Protein AF-A0A944RWH7-F1 (afdb_monomer_lite)

Foldseek 3Di:
DDDPPAFEEEEEALDVVVLVVVCVLVVVVRHHYDYDNHLVSSLVCCQVVVGQEYEYEQDHPPDGRLNSLLVLCVDPSRNLRAYEYEYEPPPPVVQVSCVVSPHPYYAYPVHDSVVVVVVVVVSSVVSVVVVVVVVVVVVVVVVVVVVVVVVVVVVVVVVVVVVVVVVVLVVQAPVPDDDDDPVVVVLSVVLLVLQAPPPDDDDFDDDPPPCSVSSVSNSFCSHPLNVFDEAEDECVPQPPCCDDDPQSVQVSVCQAAWDAQPPHVPSNHTTHHPCRNRVSGDYHYDD

Sequence (287 aa):
MMDSTAPRILLVDDTAANLDMLCELLEPEGYRVALAPNGKTALHIAARMVPDLILLDVMMPDMDGFEVCRRLKQDAVTREIPVIFITAQGLTESLVSGFEVGGVDYIAKPFRDQEVLVRVRTHLSIAMLSRQLAERNGLLERKNAELEEEIALRKLLKGQLTGVAEREAENWGLQNIVGRSATIERLLHEVEELQSHAGTPVLIQGESGVGKELVARAVHYGGSRRDGPFVRVDCAQIPRDIVKSFEQRSQALSLLFGHVRGAFEGADDDHDGYFRMAHGGTLYFDE

pLDDT: mean 83.95, std 13.69, range [33.84, 98.25]

Structure (mmCIF, N/CA/C/O backbone):
data_AF-A0A944RWH7-F1
#
_entry.id   AF-A0A944RWH7-F1
#
loop_
_atom_site.group_PDB
_atom_site.id
_atom_site.type_symbol
_atom_site.label_atom_id
_atom_site.label_alt_id
_atom_site.label_comp_id
_atom_site.label_asym_id
_atom_site.label_entity_id
_atom_site.label_seq_id
_atom_site.pdbx_PDB_ins_code
_atom_site.Cartn_x
_atom_site.Cartn_y
_atom_site.Cartn_z
_atom_site.occupancy
_atom_site.B_iso_or_equiv
_atom_site.auth_seq_id
_atom_site.auth_comp_id
_atom_site.auth_asym_id
_atom_site.auth_atom_id
_atom_site.pdbx_PDB_model_num
ATOM 1 N N . MET A 1 1 ? 19.128 -25.896 -7.388 1.00 33.84 1 MET A N 1
ATOM 2 C CA . MET A 1 1 ? 17.713 -25.658 -7.743 1.00 33.84 1 MET A CA 1
ATOM 3 C C . MET A 1 1 ? 17.695 -24.347 -8.503 1.00 33.84 1 MET A C 1
ATOM 5 O O . MET A 1 1 ? 18.166 -23.368 -7.952 1.00 33.84 1 MET A O 1
ATOM 9 N N . MET A 1 2 ? 17.346 -24.366 -9.790 1.00 34.44 2 MET A N 1
ATOM 10 C CA . MET A 1 2 ? 17.458 -23.197 -10.672 1.00 34.44 2 MET A CA 1
ATOM 11 C C . MET A 1 2 ? 16.410 -22.144 -10.281 1.00 34.44 2 MET A C 1
ATOM 13 O O . MET A 1 2 ? 15.219 -22.448 -10.286 1.00 34.44 2 MET A O 1
ATOM 17 N N . ASP A 1 3 ? 16.872 -20.943 -9.923 1.00 40.09 3 ASP A N 1
ATOM 18 C CA . ASP A 1 3 ? 16.072 -19.782 -9.512 1.00 40.09 3 ASP A CA 1
ATOM 19 C C . ASP A 1 3 ? 14.981 -19.457 -10.532 1.00 40.09 3 ASP A C 1
ATOM 21 O O . ASP A 1 3 ? 15.273 -19.035 -11.650 1.00 40.09 3 ASP A O 1
ATOM 25 N N . SER A 1 4 ? 13.713 -19.604 -10.150 1.00 52.78 4 SER A N 1
ATOM 26 C CA . SER A 1 4 ? 12.554 -19.128 -10.917 1.00 52.78 4 SER A CA 1
ATOM 27 C C . SER A 1 4 ? 12.224 -17.647 -10.657 1.00 52.78 4 SER A C 1
ATOM 29 O O . SER A 1 4 ? 11.152 -17.192 -11.041 1.00 52.78 4 SER A O 1
ATOM 31 N N . THR A 1 5 ? 13.119 -16.910 -9.995 1.00 70.06 5 THR A N 1
ATOM 32 C CA . THR A 1 5 ? 12.901 -15.570 -9.406 1.00 70.06 5 THR A CA 1
ATOM 33 C C . THR A 1 5 ? 13.796 -14.474 -9.991 1.00 70.06 5 THR A C 1
ATOM 35 O O . THR A 1 5 ? 13.631 -13.310 -9.636 1.00 70.06 5 THR A O 1
ATOM 38 N N . ALA A 1 6 ? 14.735 -14.819 -10.876 1.00 85.38 6 ALA A N 1
ATOM 39 C CA . ALA A 1 6 ? 15.641 -13.855 -11.494 1.00 85.38 6 ALA A CA 1
ATOM 40 C C . ALA A 1 6 ? 14.867 -12.820 -12.345 1.00 85.38 6 ALA A C 1
ATOM 42 O O . ALA A 1 6 ? 14.105 -13.240 -13.230 1.00 85.38 6 ALA A O 1
ATOM 43 N N . PRO A 1 7 ? 15.060 -11.500 -12.118 1.00 93.06 7 PRO A N 1
ATOM 44 C CA . PRO A 1 7 ? 14.392 -10.453 -12.887 1.00 93.06 7 PRO A CA 1
ATOM 45 C C . PRO A 1 7 ? 14.667 -10.588 -14.382 1.00 93.06 7 PRO A C 1
ATOM 47 O O . PRO A 1 7 ? 15.787 -10.906 -14.796 1.00 93.06 7 PRO A O 1
ATOM 50 N N . ARG A 1 8 ? 13.640 -10.342 -15.194 1.00 96.19 8 ARG A N 1
ATOM 51 C CA . ARG A 1 8 ? 13.715 -10.458 -16.651 1.00 96.19 8 ARG A CA 1
ATOM 52 C C . ARG A 1 8 ? 13.916 -9.092 -17.284 1.00 96.19 8 ARG A C 1
ATOM 54 O O . ARG A 1 8 ? 13.100 -8.198 -17.081 1.00 96.19 8 ARG A O 1
ATOM 61 N N . ILE A 1 9 ? 14.964 -8.952 -18.083 1.00 97.88 9 ILE A N 1
ATOM 62 C CA . ILE A 1 9 ? 15.305 -7.711 -18.779 1.00 97.88 9 ILE A CA 1
ATOM 63 C C . ILE A 1 9 ? 15.161 -7.935 -20.280 1.00 97.88 9 ILE A C 1
ATOM 65 O O . ILE A 1 9 ? 15.709 -8.891 -20.825 1.00 97.88 9 ILE A O 1
ATOM 69 N N . LEU A 1 10 ? 14.430 -7.049 -20.950 1.00 98.25 10 LEU A N 1
ATOM 70 C CA . LEU A 1 10 ? 14.346 -7.026 -22.407 1.00 98.25 10 LEU A CA 1
ATOM 71 C C . LEU A 1 10 ? 15.303 -5.966 -22.956 1.00 98.25 10 LEU A C 1
ATOM 73 O O . LEU A 1 10 ? 15.151 -4.784 -22.655 1.00 98.25 10 LEU A O 1
ATOM 77 N N . LEU A 1 11 ? 16.264 -6.398 -23.767 1.00 98.06 11 LEU A N 1
ATOM 78 C CA . LEU A 1 11 ? 17.180 -5.536 -24.505 1.00 98.06 11 LEU A CA 1
ATOM 79 C C . LEU A 1 11 ? 16.650 -5.316 -25.915 1.00 98.06 11 LEU A C 1
ATOM 81 O O . LEU A 1 11 ? 16.307 -6.276 -26.610 1.00 98.06 11 LEU A O 1
ATOM 85 N N . VAL A 1 12 ? 16.599 -4.058 -26.333 1.00 97.31 12 VAL A N 1
ATOM 86 C CA . VAL A 1 12 ? 16.106 -3.662 -27.647 1.00 97.31 12 VAL A CA 1
ATOM 87 C C . VAL A 1 12 ? 17.119 -2.728 -28.297 1.00 97.31 12 VAL A C 1
ATOM 89 O O . VAL A 1 12 ? 17.308 -1.610 -27.831 1.00 97.31 12 VAL A O 1
ATOM 92 N N . ASP A 1 13 ? 17.770 -3.196 -29.354 1.00 95.31 13 ASP A N 1
ATOM 93 C CA . ASP A 1 13 ? 18.767 -2.460 -30.140 1.00 95.31 13 ASP A CA 1
ATOM 94 C C . ASP A 1 13 ? 18.856 -3.147 -31.514 1.00 95.31 13 ASP A C 1
ATOM 96 O O . ASP A 1 13 ? 18.728 -4.370 -31.599 1.00 95.31 13 ASP A O 1
ATOM 100 N N . ASP A 1 14 ? 19.011 -2.389 -32.598 1.00 94.69 14 ASP A N 1
ATOM 101 C CA . ASP A 1 14 ? 19.091 -2.944 -33.956 1.00 94.69 14 ASP A CA 1
ATOM 102 C C . ASP A 1 14 ? 20.473 -3.541 -34.272 1.00 94.69 14 ASP A C 1
ATOM 104 O O . ASP A 1 14 ? 20.630 -4.343 -35.199 1.00 94.69 14 ASP A O 1
ATOM 108 N N . THR A 1 15 ? 21.477 -3.192 -33.470 1.00 94.50 15 THR A N 1
ATOM 109 C CA . THR A 1 15 ? 22.859 -3.618 -33.632 1.00 94.50 15 THR A CA 1
ATOM 110 C C . THR A 1 15 ? 23.146 -4.836 -32.754 1.00 94.50 15 THR A C 1
ATOM 112 O O . THR A 1 15 ? 23.261 -4.737 -31.533 1.00 94.50 15 THR A O 1
ATOM 115 N N . ALA A 1 16 ? 23.362 -5.997 -33.383 1.00 94.31 16 ALA A N 1
ATOM 116 C CA . ALA A 1 16 ? 23.630 -7.261 -32.682 1.00 94.31 16 ALA A CA 1
ATOM 117 C C . ALA A 1 16 ? 24.789 -7.172 -31.668 1.00 94.31 16 ALA A C 1
ATOM 119 O O . ALA A 1 16 ? 24.670 -7.673 -30.558 1.00 94.31 16 ALA A O 1
ATOM 120 N N . ALA A 1 17 ? 25.862 -6.445 -31.998 1.00 93.81 17 ALA A N 1
ATOM 121 C CA . ALA A 1 17 ? 26.999 -6.266 -31.093 1.00 93.81 17 ALA A CA 1
ATOM 122 C C . ALA A 1 17 ? 26.634 -5.544 -29.777 1.00 93.81 17 ALA A C 1
ATOM 124 O O . ALA A 1 17 ? 27.216 -5.846 -28.737 1.00 93.81 17 ALA A O 1
ATOM 125 N N . ASN A 1 18 ? 25.672 -4.609 -29.800 1.00 92.50 18 ASN A N 1
ATOM 126 C CA . ASN A 1 18 ? 25.199 -3.931 -28.587 1.00 92.50 18 ASN A CA 1
ATOM 127 C C . ASN A 1 18 ? 24.376 -4.887 -27.716 1.00 92.50 18 ASN A C 1
ATOM 129 O O . ASN A 1 18 ? 24.522 -4.880 -26.495 1.00 92.50 18 ASN A O 1
ATOM 133 N N . LEU A 1 19 ? 23.529 -5.707 -28.350 1.00 95.00 19 LEU A N 1
ATOM 134 C CA . LEU A 1 19 ? 22.735 -6.734 -27.676 1.00 95.00 19 LEU A CA 1
ATOM 135 C C . LEU A 1 19 ? 23.633 -7.770 -26.996 1.00 95.00 19 LEU A C 1
ATOM 137 O O . LEU A 1 19 ? 23.432 -8.046 -25.816 1.00 95.00 19 LEU A O 1
ATOM 141 N N . ASP A 1 20 ? 24.634 -8.288 -27.711 1.00 95.31 20 ASP A N 1
ATOM 142 C CA . ASP A 1 20 ? 25.574 -9.285 -27.191 1.00 95.31 20 ASP A CA 1
ATOM 143 C C . ASP A 1 20 ? 26.370 -8.722 -26.006 1.00 95.31 20 ASP A C 1
ATOM 145 O O . ASP A 1 20 ? 26.425 -9.341 -24.946 1.00 95.31 20 ASP A O 1
ATOM 149 N N . MET A 1 21 ? 26.902 -7.501 -26.131 1.00 94.94 21 MET A N 1
ATOM 150 C CA . MET A 1 21 ? 27.663 -6.861 -25.053 1.00 94.94 21 MET A CA 1
ATOM 151 C C . MET A 1 21 ? 26.817 -6.608 -23.796 1.00 94.94 21 MET A C 1
ATOM 153 O O . MET A 1 21 ? 27.249 -6.909 -22.684 1.00 94.94 21 MET A O 1
ATOM 157 N N . LEU A 1 22 ? 25.594 -6.089 -23.945 1.00 95.38 22 LEU A N 1
ATOM 158 C CA . LEU A 1 22 ? 24.690 -5.878 -22.809 1.00 95.38 22 LEU A CA 1
ATOM 159 C C . LEU A 1 22 ? 24.226 -7.205 -22.188 1.00 95.38 22 LEU A C 1
ATOM 161 O O . LEU A 1 22 ? 23.996 -7.264 -20.979 1.00 95.38 22 LEU A O 1
ATOM 165 N N . CYS A 1 23 ? 24.102 -8.265 -22.989 1.00 96.31 23 CYS A N 1
ATOM 166 C CA . CYS A 1 23 ? 23.816 -9.612 -22.506 1.00 96.31 23 CYS A CA 1
ATOM 167 C C . CYS A 1 23 ? 24.967 -10.136 -21.636 1.00 96.31 23 CYS A C 1
ATOM 169 O O . CYS A 1 23 ? 24.737 -10.513 -20.486 1.00 96.31 23 CYS A O 1
ATOM 171 N N . GLU A 1 24 ? 26.206 -10.062 -22.136 1.00 95.75 24 GLU A N 1
ATOM 172 C CA . GLU A 1 24 ? 27.420 -10.450 -21.403 1.00 95.75 24 GLU A CA 1
ATOM 173 C C . GLU A 1 24 ? 27.621 -9.641 -20.114 1.00 95.75 24 GLU A C 1
ATOM 175 O O . GLU A 1 24 ? 28.184 -10.151 -19.147 1.00 95.75 24 GLU A O 1
ATOM 180 N N . LEU A 1 25 ? 27.128 -8.400 -20.069 1.00 96.00 25 LEU A N 1
ATOM 181 C CA . LEU A 1 25 ? 27.163 -7.561 -18.874 1.00 96.00 25 LEU A CA 1
ATOM 182 C C . LEU A 1 25 ? 26.111 -7.958 -17.821 1.00 96.00 25 LEU A C 1
ATOM 184 O O . LEU A 1 25 ? 26.387 -7.904 -16.623 1.00 96.00 25 LEU A O 1
ATOM 188 N N . LEU A 1 26 ? 24.891 -8.306 -18.238 1.00 96.38 26 LEU A N 1
ATOM 189 C CA . LEU A 1 26 ? 23.743 -8.464 -17.333 1.00 96.38 26 LEU A CA 1
ATOM 190 C C . LEU A 1 26 ? 23.529 -9.902 -16.847 1.00 96.38 26 LEU A C 1
ATOM 192 O O . LEU A 1 26 ? 23.102 -10.099 -15.708 1.00 96.38 26 LEU A O 1
ATOM 196 N N . GLU A 1 27 ? 23.818 -10.913 -17.665 1.00 95.38 27 GLU A N 1
ATOM 197 C CA . GLU A 1 27 ? 23.638 -12.313 -17.260 1.00 95.38 27 GLU A CA 1
ATOM 198 C C . GLU A 1 27 ? 24.508 -12.723 -16.052 1.00 95.38 27 GLU A C 1
ATOM 200 O O . GLU A 1 27 ? 23.974 -13.377 -15.148 1.00 95.38 27 GLU A O 1
ATOM 205 N N . PRO A 1 28 ? 25.796 -12.317 -15.938 1.00 95.19 28 PRO A N 1
ATOM 206 C CA . PRO A 1 28 ? 26.624 -12.645 -14.772 1.00 95.19 28 PRO A CA 1
ATOM 207 C C . PRO A 1 28 ? 26.116 -12.046 -13.455 1.00 95.19 28 PRO A C 1
ATOM 209 O O . PRO A 1 28 ? 26.371 -12.602 -12.388 1.00 95.19 28 PRO A O 1
ATOM 212 N N . GLU A 1 29 ? 25.367 -10.944 -13.521 1.00 93.69 29 GLU A N 1
ATOM 213 C CA . GLU A 1 29 ? 24.728 -10.306 -12.361 1.00 93.69 29 GLU A CA 1
ATOM 214 C C . GLU A 1 29 ? 23.430 -11.021 -11.933 1.00 93.69 29 GLU A C 1
ATOM 216 O O . GLU A 1 29 ? 22.775 -10.608 -10.975 1.00 93.69 29 GLU A O 1
ATOM 221 N N . GLY A 1 30 ? 23.056 -12.110 -12.615 1.00 93.69 30 GLY A N 1
ATOM 222 C CA . GLY A 1 30 ? 21.909 -12.951 -12.273 1.00 93.69 30 GLY A CA 1
ATOM 223 C C . GLY A 1 30 ? 20.595 -12.534 -12.934 1.00 93.69 30 GLY A C 1
ATOM 224 O O . GLY A 1 30 ? 19.537 -13.021 -12.531 1.00 93.69 30 GLY A O 1
ATOM 225 N N . TYR A 1 31 ? 20.628 -11.654 -13.939 1.00 96.19 31 TYR A N 1
ATOM 226 C CA . TYR A 1 31 ? 19.438 -11.271 -14.699 1.00 96.19 31 TYR A CA 1
ATOM 227 C C . TYR A 1 31 ? 19.147 -12.256 -15.833 1.00 96.19 31 TYR A C 1
ATOM 229 O O . TYR A 1 31 ? 20.050 -12.792 -16.470 1.00 96.19 31 TYR A O 1
ATOM 237 N N . ARG A 1 32 ? 17.860 -12.468 -16.127 1.00 96.31 32 ARG A N 1
ATOM 238 C CA . ARG A 1 32 ? 17.423 -13.220 -17.310 1.00 96.31 32 ARG A CA 1
ATOM 239 C C . ARG A 1 32 ? 17.211 -12.257 -18.464 1.00 96.31 32 ARG A C 1
ATOM 241 O O . ARG A 1 32 ? 16.298 -11.436 -18.413 1.00 96.31 32 ARG A O 1
ATOM 248 N N . VAL A 1 33 ? 18.022 -12.374 -19.503 1.00 96.81 33 VAL A N 1
ATOM 249 C CA . VAL A 1 33 ? 18.020 -11.424 -20.612 1.00 96.81 33 VAL A CA 1
ATOM 250 C C . VAL A 1 33 ? 17.241 -11.978 -21.805 1.00 96.81 33 VAL A C 1
ATOM 252 O O . VAL A 1 33 ? 17.317 -13.159 -22.136 1.00 96.81 33 VAL A O 1
ATOM 255 N N . ALA A 1 34 ? 16.457 -11.120 -22.448 1.00 97.12 34 ALA A N 1
ATOM 256 C CA . ALA A 1 34 ? 15.806 -11.390 -23.721 1.00 97.12 34 ALA A CA 1
ATOM 257 C C . ALA A 1 34 ? 16.183 -10.312 -24.732 1.00 97.12 34 ALA A C 1
ATOM 259 O O . ALA A 1 34 ? 16.293 -9.143 -24.373 1.00 97.12 34 ALA A O 1
ATOM 260 N N . LEU A 1 35 ? 16.354 -10.701 -25.993 1.00 97.62 35 LEU A N 1
ATOM 261 C CA . LEU A 1 35 ? 16.862 -9.820 -27.043 1.00 97.62 35 LEU A CA 1
ATOM 262 C C . LEU A 1 35 ? 15.777 -9.532 -28.083 1.00 97.62 35 LEU A C 1
ATOM 264 O O . LEU A 1 35 ? 15.058 -10.438 -28.511 1.00 97.62 35 LEU A O 1
ATOM 268 N N . ALA A 1 36 ? 15.687 -8.280 -28.522 1.00 97.12 36 ALA A N 1
ATOM 269 C CA . ALA A 1 36 ? 14.819 -7.851 -29.607 1.00 97.12 36 ALA A CA 1
ATOM 270 C C . ALA A 1 36 ? 15.592 -6.951 -30.590 1.00 97.12 36 ALA A C 1
ATOM 272 O O . ALA A 1 36 ? 15.944 -5.832 -30.229 1.00 97.12 36 ALA A O 1
ATOM 273 N N . PRO A 1 37 ? 15.791 -7.377 -31.851 1.00 95.31 37 PRO A N 1
ATOM 274 C CA . PRO A 1 37 ? 16.561 -6.606 -32.830 1.00 95.31 37 PRO A CA 1
ATOM 275 C C . PRO A 1 37 ? 15.777 -5.444 -33.468 1.00 95.31 37 PRO A C 1
ATOM 277 O O . PRO A 1 37 ? 16.248 -4.820 -34.409 1.00 95.31 37 PRO A O 1
ATOM 280 N N . ASN A 1 38 ? 14.521 -5.217 -33.072 1.00 95.44 38 ASN A N 1
ATOM 281 C CA . ASN A 1 38 ? 13.685 -4.123 -33.573 1.00 95.44 38 ASN A CA 1
ATOM 282 C C . ASN A 1 38 ? 12.450 -3.911 -32.685 1.00 95.44 38 ASN A C 1
ATOM 284 O O . ASN A 1 38 ? 12.019 -4.813 -31.956 1.00 95.44 38 ASN A O 1
ATOM 288 N N . GLY A 1 39 ? 11.812 -2.746 -32.832 1.00 94.44 39 GLY A N 1
ATOM 289 C CA . GLY A 1 39 ? 10.624 -2.364 -32.066 1.00 94.44 39 GLY A CA 1
ATOM 290 C C . GLY A 1 39 ? 9.429 -3.319 -32.192 1.00 94.44 39 GLY A C 1
ATOM 291 O O . GLY A 1 39 ? 8.757 -3.602 -31.202 1.00 94.44 39 GLY A O 1
ATOM 292 N N . LYS A 1 40 ? 9.174 -3.894 -33.378 1.00 95.75 40 LYS A N 1
ATOM 293 C CA . LYS A 1 40 ? 8.063 -4.855 -33.573 1.00 95.75 40 LYS A CA 1
ATOM 294 C C . LYS A 1 40 ? 8.264 -6.123 -32.744 1.00 95.75 40 LYS A C 1
ATOM 296 O O . LYS A 1 40 ? 7.329 -6.603 -32.104 1.00 95.75 40 LYS A O 1
ATOM 301 N N . THR A 1 41 ? 9.487 -6.647 -32.745 1.00 96.12 41 THR A N 1
ATOM 302 C CA . THR A 1 41 ? 9.858 -7.830 -31.962 1.00 96.12 41 THR A CA 1
ATOM 303 C C . THR A 1 41 ? 9.818 -7.516 -30.470 1.00 96.12 41 THR A C 1
ATOM 305 O O . THR A 1 41 ? 9.300 -8.320 -29.698 1.00 96.12 41 THR A O 1
ATOM 308 N N . ALA A 1 42 ? 10.267 -6.321 -30.072 1.00 96.50 42 ALA A N 1
ATOM 309 C CA . ALA A 1 42 ? 10.220 -5.869 -28.686 1.00 96.50 42 ALA A CA 1
ATOM 310 C C . ALA A 1 42 ? 8.792 -5.849 -28.126 1.00 96.50 42 ALA A C 1
ATOM 312 O O . ALA A 1 42 ? 8.549 -6.430 -27.071 1.00 96.50 42 ALA A O 1
ATOM 313 N N . LEU A 1 43 ? 7.832 -5.268 -28.855 1.00 96.81 43 LEU A N 1
ATOM 314 C CA . LEU A 1 43 ? 6.421 -5.239 -28.443 1.00 96.81 43 LEU A CA 1
ATOM 315 C C . LEU A 1 43 ? 5.836 -6.652 -28.297 1.00 96.81 43 LEU A C 1
ATOM 317 O O . LEU A 1 43 ? 5.155 -6.950 -27.316 1.00 96.81 43 LEU A O 1
ATOM 321 N N . HIS A 1 44 ? 6.138 -7.546 -29.243 1.00 96.06 44 HIS A N 1
ATOM 322 C CA . HIS A 1 44 ? 5.661 -8.932 -29.205 1.00 96.06 44 HIS A CA 1
ATOM 323 C C . HIS A 1 44 ? 6.233 -9.725 -28.024 1.00 96.06 44 HIS A C 1
ATOM 325 O O . HIS A 1 44 ? 5.508 -10.481 -27.373 1.00 96.06 44 HIS A O 1
ATOM 331 N N . ILE A 1 45 ? 7.527 -9.555 -27.735 1.00 96.25 45 ILE A N 1
ATOM 332 C CA . ILE A 1 45 ? 8.177 -10.200 -26.590 1.00 96.25 45 ILE A CA 1
ATOM 333 C C . ILE A 1 45 ? 7.641 -9.615 -25.281 1.00 96.25 45 ILE A C 1
ATOM 335 O O . ILE A 1 45 ? 7.281 -10.382 -24.387 1.00 96.25 45 ILE A O 1
ATOM 339 N N . ALA A 1 46 ? 7.525 -8.288 -25.176 1.00 96.88 46 ALA A N 1
ATOM 340 C CA . ALA A 1 46 ? 7.059 -7.612 -23.970 1.00 96.88 46 ALA A CA 1
ATOM 341 C C . ALA A 1 46 ? 5.645 -8.051 -23.564 1.00 96.88 46 ALA A C 1
ATOM 343 O O . ALA A 1 46 ? 5.420 -8.347 -22.394 1.00 96.88 46 ALA A O 1
ATOM 344 N N . ALA A 1 47 ? 4.726 -8.198 -24.523 1.00 94.50 47 ALA A N 1
ATOM 345 C CA . ALA A 1 47 ? 3.350 -8.620 -24.252 1.00 94.50 47 ALA A CA 1
ATOM 346 C C . ALA A 1 47 ? 3.233 -10.067 -23.732 1.00 94.50 47 ALA A C 1
ATOM 348 O O . ALA A 1 47 ? 2.313 -10.390 -22.985 1.00 94.50 47 ALA A O 1
ATOM 349 N N . ARG A 1 48 ? 4.148 -10.962 -24.129 1.00 93.56 48 ARG A N 1
ATOM 350 C CA . ARG A 1 48 ? 4.108 -12.388 -23.746 1.00 93.56 48 ARG A CA 1
ATOM 351 C C . ARG A 1 48 ? 4.939 -12.693 -22.513 1.00 93.56 48 ARG A C 1
ATOM 353 O O . ARG A 1 48 ? 4.552 -13.513 -21.686 1.00 93.56 48 ARG A O 1
ATOM 360 N N . MET A 1 49 ? 6.115 -12.082 -22.432 1.00 92.81 49 MET A N 1
ATOM 361 C CA . MET A 1 49 ? 7.047 -12.297 -21.339 1.00 92.81 49 MET A CA 1
ATOM 362 C C . MET A 1 49 ? 6.678 -11.436 -20.134 1.00 92.81 49 MET A C 1
ATOM 364 O O . MET A 1 49 ? 6.767 -11.932 -19.017 1.00 92.81 49 MET A O 1
ATOM 368 N N . VAL A 1 50 ? 6.250 -10.188 -20.343 1.00 94.19 50 VAL A N 1
ATOM 369 C CA . VAL A 1 50 ? 6.085 -9.166 -19.296 1.00 94.19 50 VAL A CA 1
ATOM 370 C C . VAL A 1 50 ? 7.396 -8.983 -18.511 1.00 94.19 50 VAL A C 1
ATOM 372 O O . VAL A 1 50 ? 7.503 -9.448 -17.374 1.00 94.19 50 VAL A O 1
ATOM 375 N N . PRO A 1 51 ? 8.445 -8.418 -19.141 1.00 96.81 51 PRO A N 1
ATOM 376 C CA . PRO A 1 51 ? 9.730 -8.198 -18.481 1.00 96.81 51 PRO A CA 1
ATOM 377 C C . PRO A 1 51 ? 9.596 -7.245 -17.286 1.00 96.81 51 PRO A C 1
ATOM 379 O O . PRO A 1 51 ? 8.665 -6.446 -17.208 1.00 96.81 51 PRO A O 1
ATOM 382 N N . ASP A 1 52 ? 10.547 -7.324 -16.362 1.00 96.50 52 ASP A N 1
ATOM 383 C CA . ASP A 1 52 ? 10.612 -6.461 -15.182 1.00 96.50 52 ASP A CA 1
ATOM 384 C C . ASP A 1 52 ? 11.288 -5.114 -15.493 1.00 96.50 52 ASP A C 1
ATOM 386 O O . ASP A 1 52 ? 11.089 -4.148 -14.761 1.00 96.50 52 ASP A O 1
ATOM 390 N N . LEU A 1 53 ? 12.061 -5.035 -16.586 1.00 97.94 53 LEU A N 1
ATOM 391 C CA . LEU A 1 53 ? 12.664 -3.807 -17.108 1.00 97.94 53 LEU A CA 1
ATOM 392 C C . LEU A 1 53 ? 12.964 -3.929 -18.609 1.00 97.94 53 LEU A C 1
ATOM 394 O O . LEU A 1 53 ? 13.263 -5.017 -19.106 1.00 97.94 53 LEU A O 1
ATOM 398 N N . ILE A 1 54 ? 12.910 -2.808 -19.330 1.00 98.25 54 ILE A N 1
ATOM 399 C CA . ILE A 1 54 ? 13.269 -2.728 -20.751 1.00 98.25 54 ILE A CA 1
ATOM 400 C C . ILE A 1 54 ? 14.407 -1.718 -20.927 1.00 98.25 54 ILE A C 1
ATOM 402 O O . ILE A 1 54 ? 14.280 -0.568 -20.508 1.00 98.25 54 ILE A O 1
ATOM 406 N N . LEU A 1 55 ? 15.497 -2.144 -21.565 1.00 97.69 55 LEU A N 1
ATOM 407 C CA . LEU A 1 55 ? 16.541 -1.263 -22.088 1.00 97.69 55 LEU A CA 1
ATOM 408 C C . LEU A 1 55 ? 16.297 -1.074 -23.583 1.00 97.69 55 LEU A C 1
ATOM 410 O O . LEU A 1 55 ? 16.286 -2.050 -24.331 1.00 97.69 55 LEU A O 1
ATOM 414 N N . LEU A 1 56 ? 16.060 0.167 -23.999 1.00 96.38 56 LEU A N 1
ATOM 415 C CA . LEU A 1 56 ? 15.522 0.474 -25.320 1.00 96.38 56 LEU A CA 1
ATOM 416 C C . LEU A 1 56 ? 16.371 1.504 -26.046 1.00 96.38 56 LEU A C 1
ATOM 418 O O . LEU A 1 56 ? 16.408 2.665 -25.645 1.00 96.38 56 LEU A O 1
ATOM 422 N N . ASP A 1 57 ? 17.008 1.101 -27.137 1.00 93.94 57 ASP A N 1
ATOM 423 C CA . ASP A 1 57 ? 17.680 2.038 -28.019 1.00 93.94 57 ASP A CA 1
ATOM 424 C C . ASP A 1 57 ? 16.680 3.008 -28.655 1.00 93.94 57 ASP A C 1
ATOM 426 O O . ASP A 1 57 ? 15.577 2.638 -29.064 1.00 93.94 57 ASP A O 1
ATOM 430 N N . VAL A 1 58 ? 17.065 4.278 -28.717 1.00 89.81 58 VAL A N 1
ATOM 431 C CA . VAL A 1 58 ? 16.233 5.328 -29.310 1.00 89.81 58 VAL A CA 1
ATOM 432 C C . VAL A 1 58 ? 16.289 5.269 -30.836 1.00 89.81 58 VAL A C 1
ATOM 434 O O . VAL A 1 58 ? 15.269 5.467 -31.498 1.00 89.81 58 VAL A O 1
ATOM 437 N N . MET A 1 59 ? 17.466 4.986 -31.397 1.00 87.19 59 MET A N 1
ATOM 438 C CA . MET A 1 59 ? 17.758 5.151 -32.820 1.00 87.19 59 MET A CA 1
ATOM 439 C C . MET A 1 59 ? 17.694 3.813 -33.560 1.00 87.19 59 MET A C 1
ATOM 441 O O . MET A 1 59 ? 18.722 3.235 -33.883 1.00 87.19 59 MET A O 1
ATOM 445 N N . MET A 1 60 ? 16.483 3.359 -33.886 1.00 89.50 60 MET A N 1
ATOM 446 C CA . MET A 1 60 ? 16.270 2.116 -34.638 1.00 89.50 60 MET A CA 1
ATOM 447 C C . MET A 1 60 ? 15.622 2.350 -36.016 1.00 89.50 60 MET A C 1
ATOM 449 O O . MET A 1 60 ? 14.814 3.273 -36.170 1.00 89.50 60 MET A O 1
ATOM 453 N N . PRO A 1 61 ? 15.908 1.494 -37.018 1.00 81.94 61 PRO A N 1
ATOM 454 C CA . PRO A 1 61 ? 15.203 1.473 -38.294 1.00 81.94 61 PRO A CA 1
ATOM 455 C C . PRO A 1 61 ? 13.710 1.164 -38.126 1.00 81.94 61 PRO A C 1
ATOM 457 O O . PRO A 1 61 ? 13.308 0.419 -37.231 1.00 81.94 61 PRO A O 1
ATOM 460 N N . ASP A 1 62 ? 12.894 1.688 -39.042 1.00 84.75 62 ASP A N 1
ATOM 461 C CA . ASP A 1 62 ? 11.429 1.549 -39.128 1.00 84.75 62 ASP A CA 1
ATOM 462 C C . ASP A 1 62 ? 10.610 2.173 -37.987 1.00 84.75 62 ASP A C 1
ATOM 464 O O . ASP A 1 62 ? 9.615 2.849 -38.250 1.00 84.75 62 ASP A O 1
ATOM 468 N N . MET A 1 63 ? 10.967 1.907 -36.731 1.00 87.06 63 MET A N 1
ATOM 469 C CA . MET A 1 63 ? 10.250 2.366 -35.543 1.00 87.06 63 MET A CA 1
ATOM 470 C C . MET A 1 63 ? 11.252 2.799 -34.480 1.00 87.06 63 MET A C 1
ATOM 472 O O . MET A 1 63 ? 11.975 1.961 -33.942 1.00 87.06 63 MET A O 1
ATOM 476 N N . ASP A 1 64 ? 11.249 4.093 -34.167 1.00 88.06 64 ASP A N 1
ATOM 477 C CA . ASP A 1 64 ? 12.103 4.644 -33.120 1.00 88.06 64 ASP A CA 1
ATOM 478 C C . ASP A 1 64 ? 11.704 4.143 -31.718 1.00 88.06 64 ASP A C 1
ATOM 480 O O . ASP A 1 64 ? 10.590 3.657 -31.476 1.00 88.06 64 ASP A O 1
ATOM 484 N N . GLY A 1 65 ? 12.638 4.254 -30.772 1.00 89.81 65 GLY A N 1
ATOM 485 C CA . GLY A 1 65 ? 12.421 3.814 -29.396 1.00 89.81 65 GLY A CA 1
ATOM 486 C C . GLY A 1 65 ? 11.307 4.581 -28.676 1.00 89.81 65 GLY A C 1
ATOM 487 O O . GLY A 1 65 ? 10.637 4.019 -27.808 1.00 89.81 65 GLY A O 1
ATOM 488 N N . PHE A 1 66 ? 11.036 5.839 -29.036 1.00 91.38 66 PHE A N 1
ATOM 489 C CA . PHE A 1 66 ? 9.969 6.614 -28.396 1.00 91.38 66 PHE A CA 1
ATOM 490 C C . PHE A 1 66 ? 8.583 6.081 -28.764 1.00 91.38 66 PHE A C 1
ATOM 492 O O . PHE A 1 66 ? 7.720 5.963 -27.894 1.00 91.38 66 PHE A O 1
ATOM 499 N N . GLU A 1 67 ? 8.373 5.700 -30.022 1.00 92.62 67 GLU A N 1
ATOM 500 C CA . GLU A 1 67 ? 7.138 5.078 -30.492 1.00 92.62 67 GLU A CA 1
ATOM 501 C C . GLU A 1 67 ? 6.941 3.684 -29.880 1.00 92.62 67 GLU A C 1
ATOM 503 O O . GLU A 1 67 ? 5.825 3.339 -29.480 1.00 92.62 67 GLU A O 1
ATOM 508 N N . VAL A 1 68 ? 8.015 2.900 -29.721 1.00 95.19 68 VAL A N 1
ATOM 509 C CA . VAL A 1 68 ? 7.961 1.627 -28.979 1.00 95.19 68 VAL A CA 1
ATOM 510 C C . VAL A 1 68 ? 7.524 1.869 -27.533 1.00 95.19 68 VAL A C 1
ATOM 512 O O . VAL A 1 68 ? 6.585 1.224 -27.064 1.00 95.19 68 VAL A O 1
ATOM 515 N N . CYS A 1 69 ? 8.155 2.821 -26.838 1.00 95.56 69 CYS A N 1
ATOM 516 C CA . CYS A 1 69 ? 7.813 3.163 -25.457 1.00 95.56 69 CYS A CA 1
ATOM 517 C C . CYS A 1 69 ? 6.353 3.614 -25.335 1.00 95.56 69 CYS A C 1
ATOM 519 O O . CYS A 1 69 ? 5.608 3.075 -24.518 1.00 95.56 69 CYS A O 1
ATOM 521 N N . ARG A 1 70 ? 5.895 4.506 -26.220 1.00 95.19 70 ARG A N 1
ATOM 522 C CA . ARG A 1 70 ? 4.504 4.974 -26.252 1.00 95.19 70 ARG A CA 1
ATOM 523 C C . ARG A 1 70 ? 3.513 3.812 -26.349 1.00 95.19 70 ARG A C 1
ATOM 525 O O . ARG A 1 70 ? 2.536 3.785 -25.604 1.00 95.19 70 ARG A O 1
ATOM 532 N N . ARG A 1 71 ? 3.767 2.833 -27.222 1.00 95.62 71 ARG A N 1
ATOM 533 C CA . ARG A 1 71 ? 2.901 1.650 -27.365 1.00 95.62 71 ARG A CA 1
ATOM 534 C C . ARG A 1 71 ? 2.933 0.751 -26.135 1.00 95.62 71 ARG A C 1
ATOM 536 O O . ARG A 1 71 ? 1.878 0.301 -25.700 1.00 95.62 71 ARG A O 1
ATOM 543 N N . LEU A 1 72 ? 4.108 0.544 -25.537 1.00 96.50 72 LEU A N 1
ATOM 544 C CA . LEU A 1 72 ? 4.236 -0.197 -24.278 1.00 96.50 72 LEU A CA 1
ATOM 545 C C . LEU A 1 72 ? 3.443 0.470 -23.146 1.00 96.50 72 LEU A C 1
ATOM 547 O O . LEU A 1 72 ? 2.826 -0.225 -22.343 1.00 96.50 72 LEU A O 1
ATOM 551 N N . LYS A 1 73 ? 3.427 1.807 -23.095 1.00 95.44 73 LYS A N 1
ATOM 552 C CA . LYS A 1 73 ? 2.689 2.582 -22.087 1.00 95.44 73 LYS A CA 1
ATOM 553 C C . LYS A 1 73 ? 1.180 2.656 -22.317 1.00 95.44 73 LYS A C 1
ATOM 555 O O . LYS A 1 73 ? 0.440 2.906 -21.369 1.00 95.44 73 LYS A O 1
ATOM 560 N N . GLN A 1 74 ? 0.713 2.409 -23.537 1.00 95.31 74 GLN A N 1
ATOM 561 C CA . GLN A 1 74 ? -0.717 2.358 -23.862 1.00 95.31 74 GLN A CA 1
ATOM 562 C C . GLN A 1 74 ? -1.362 1.000 -23.547 1.00 95.31 74 GLN A C 1
ATOM 564 O O . GLN A 1 74 ? -2.577 0.933 -23.361 1.00 95.31 74 GLN A O 1
ATOM 569 N N . ASP A 1 75 ? -0.577 -0.074 -23.465 1.00 94.50 75 ASP A N 1
ATOM 570 C CA . ASP A 1 75 ? -1.073 -1.416 -23.163 1.00 94.50 75 ASP A CA 1
ATOM 571 C C . ASP A 1 75 ? -1.153 -1.651 -21.643 1.00 94.50 75 ASP A C 1
ATOM 573 O O . ASP A 1 75 ? -0.190 -1.446 -20.904 1.00 94.50 75 ASP A O 1
ATOM 577 N N . ALA A 1 76 ? -2.311 -2.111 -21.160 1.00 93.69 76 ALA A N 1
ATOM 578 C CA . ALA A 1 76 ? -2.565 -2.355 -19.740 1.00 93.69 76 ALA A CA 1
ATOM 579 C C . ALA A 1 76 ? -1.608 -3.378 -19.103 1.00 93.69 76 ALA A C 1
ATOM 581 O O . ALA A 1 76 ? -1.364 -3.304 -17.899 1.00 93.69 76 ALA A O 1
ATOM 582 N N . VAL A 1 77 ? -1.071 -4.315 -19.889 1.00 93.75 77 VAL A N 1
ATOM 583 C CA . VAL A 1 77 ? -0.147 -5.353 -19.419 1.00 93.75 77 VAL A CA 1
ATOM 584 C C . VAL A 1 77 ? 1.271 -4.805 -19.273 1.00 93.75 77 VAL A C 1
ATOM 586 O O . VAL A 1 77 ? 1.969 -5.159 -18.325 1.00 93.75 77 VAL A O 1
ATOM 589 N N . THR A 1 78 ? 1.709 -3.937 -20.189 1.00 95.44 78 THR A N 1
ATOM 590 C CA . THR A 1 78 ? 3.106 -3.477 -20.244 1.00 95.44 78 THR A CA 1
ATOM 591 C C . THR A 1 78 ? 3.327 -2.066 -19.708 1.00 95.44 78 THR A C 1
ATOM 593 O O . THR A 1 78 ? 4.476 -1.677 -19.500 1.00 95.44 78 THR A O 1
ATOM 596 N N . ARG A 1 79 ? 2.266 -1.293 -19.439 1.00 94.94 79 ARG A N 1
ATOM 597 C CA . ARG A 1 79 ? 2.390 0.126 -19.060 1.00 94.94 79 ARG A CA 1
ATOM 598 C C . ARG A 1 79 ? 3.199 0.388 -17.795 1.00 94.94 79 ARG A C 1
ATOM 600 O O . ARG A 1 79 ? 3.883 1.407 -17.708 1.00 94.94 79 ARG A O 1
ATOM 607 N N . GLU A 1 80 ? 3.183 -0.545 -16.850 1.00 93.56 80 GLU A N 1
ATOM 608 C CA . GLU A 1 80 ? 3.908 -0.417 -15.581 1.00 93.56 80 GLU A CA 1
ATOM 609 C C . GLU A 1 80 ? 5.389 -0.808 -15.697 1.00 93.56 80 GLU A C 1
ATOM 611 O O . GLU A 1 80 ? 6.162 -0.583 -14.769 1.00 93.56 80 GLU A O 1
ATOM 616 N N . ILE A 1 81 ? 5.816 -1.389 -16.824 1.00 96.06 81 ILE A N 1
ATOM 617 C CA . ILE A 1 81 ? 7.196 -1.851 -16.991 1.00 96.06 81 ILE A CA 1
ATOM 618 C C . ILE A 1 81 ? 8.118 -0.631 -17.146 1.00 96.06 81 ILE A C 1
ATOM 620 O O . ILE A 1 81 ? 7.877 0.196 -18.035 1.00 96.06 81 ILE A O 1
ATOM 624 N N . PRO A 1 82 ? 9.169 -0.477 -16.322 1.00 96.88 82 PRO A N 1
ATOM 625 C CA . PRO A 1 82 ? 10.121 0.617 -16.463 1.00 96.88 82 PRO A CA 1
ATOM 626 C C . PRO A 1 82 ? 10.910 0.484 -17.771 1.00 96.88 82 PRO A C 1
ATOM 628 O O . PRO A 1 82 ? 11.462 -0.574 -18.078 1.00 96.88 82 PRO A O 1
ATOM 631 N N . VAL A 1 83 ? 10.973 1.580 -18.531 1.00 97.56 83 VAL A N 1
ATOM 632 C CA . VAL A 1 83 ? 11.732 1.677 -19.785 1.00 97.56 83 VAL A CA 1
ATOM 633 C C . VAL A 1 83 ? 12.879 2.657 -19.583 1.00 97.56 83 VAL A C 1
ATOM 635 O O . VAL A 1 83 ? 12.642 3.833 -19.301 1.00 97.56 83 VAL A O 1
ATOM 638 N N . ILE A 1 84 ? 14.109 2.172 -19.722 1.00 96.25 84 ILE A N 1
ATOM 639 C CA . ILE A 1 84 ? 15.321 2.989 -19.725 1.00 96.25 84 ILE A CA 1
ATOM 640 C C . ILE A 1 84 ? 15.786 3.115 -21.171 1.00 96.25 84 ILE A C 1
ATOM 642 O O . ILE A 1 84 ? 16.072 2.116 -21.832 1.00 96.25 84 ILE A O 1
ATOM 646 N N . PHE A 1 85 ? 15.874 4.344 -21.661 1.00 94.44 85 PHE A N 1
ATOM 647 C CA . PHE A 1 85 ? 16.355 4.597 -23.010 1.00 94.44 85 PHE A CA 1
ATOM 648 C C . PHE A 1 85 ? 17.870 4.461 -23.105 1.00 94.44 85 PHE A C 1
ATOM 650 O O . PHE A 1 85 ? 18.588 4.821 -22.181 1.00 94.44 85 PHE A O 1
ATOM 657 N N . ILE A 1 86 ? 18.376 4.011 -24.243 1.00 92.00 86 ILE A N 1
ATOM 658 C CA . ILE A 1 86 ? 19.784 4.117 -24.602 1.00 92.00 86 ILE A CA 1
ATOM 659 C C . ILE A 1 86 ? 19.867 5.063 -25.802 1.00 92.00 86 ILE A C 1
ATOM 661 O O . ILE A 1 86 ? 19.169 4.880 -26.792 1.00 92.00 86 ILE A O 1
ATOM 665 N N . THR A 1 87 ? 20.660 6.128 -25.701 1.00 86.81 87 THR A N 1
ATOM 666 C CA . THR A 1 87 ? 20.684 7.214 -26.697 1.00 86.81 87 THR A CA 1
ATOM 667 C C . THR A 1 87 ? 22.105 7.611 -27.065 1.00 86.81 87 THR A C 1
ATOM 669 O O . THR A 1 87 ? 22.998 7.558 -26.227 1.00 86.81 87 THR A O 1
ATOM 672 N N . ALA A 1 88 ? 22.333 8.078 -28.293 1.00 84.44 88 ALA A N 1
ATOM 673 C CA . ALA A 1 88 ? 23.600 8.699 -28.676 1.00 84.44 88 ALA A CA 1
ATOM 674 C C . ALA A 1 88 ? 23.842 10.028 -27.926 1.00 84.44 88 ALA A C 1
ATOM 676 O O . ALA A 1 88 ? 22.900 10.722 -27.529 1.00 84.44 88 ALA A O 1
ATOM 677 N N . GLN A 1 89 ? 25.116 10.381 -27.729 1.00 64.75 89 GLN A N 1
ATOM 678 C CA . GLN A 1 89 ? 25.534 11.629 -27.085 1.00 64.75 89 GLN A CA 1
ATOM 679 C C . GLN A 1 89 ? 25.039 12.862 -27.873 1.00 64.75 89 GLN A C 1
ATOM 681 O O . GLN A 1 89 ? 25.189 12.916 -29.090 1.00 64.75 89 GLN A O 1
ATOM 686 N N . GLY A 1 90 ? 24.486 13.869 -27.181 1.00 60.19 90 GLY A N 1
ATOM 687 C CA . GLY A 1 90 ? 24.119 15.170 -27.775 1.00 60.19 90 GLY A CA 1
ATOM 688 C C . GLY A 1 90 ? 22.627 15.418 -28.047 1.00 60.19 90 GLY A C 1
ATOM 689 O O . GLY A 1 90 ? 22.277 16.475 -28.559 1.00 60.19 90 GLY A O 1
ATOM 690 N N . LEU A 1 91 ? 21.737 14.496 -27.675 1.00 57.38 91 LEU A N 1
ATOM 691 C CA . LEU A 1 91 ? 20.283 14.619 -27.859 1.00 57.38 91 LEU A CA 1
ATOM 692 C C . LEU A 1 91 ? 19.581 15.265 -26.647 1.00 57.38 91 LEU A C 1
ATOM 694 O O . LEU A 1 91 ? 18.676 14.683 -26.058 1.00 57.38 91 LEU A O 1
ATOM 698 N N . THR A 1 92 ? 19.988 16.472 -26.246 1.00 54.09 92 THR A N 1
ATOM 699 C CA . THR A 1 92 ? 19.426 17.170 -25.069 1.00 54.09 92 THR A CA 1
ATOM 700 C C . THR A 1 92 ? 17.921 17.444 -25.187 1.00 54.09 92 THR A C 1
ATOM 702 O O . THR A 1 92 ? 17.206 17.326 -24.196 1.00 54.09 92 THR A O 1
ATOM 705 N N . GLU A 1 93 ? 17.419 17.746 -26.390 1.00 53.00 93 GLU A N 1
ATOM 706 C CA . GLU A 1 93 ? 15.980 17.945 -26.649 1.00 53.00 93 GLU A CA 1
ATOM 707 C C . GLU A 1 93 ? 15.184 16.628 -26.594 1.00 53.00 93 GLU A C 1
ATOM 709 O O . GLU A 1 93 ? 14.011 16.615 -26.225 1.00 53.00 93 GLU A O 1
ATOM 714 N N . SER A 1 94 ? 15.837 15.497 -26.873 1.00 59.91 94 SER A N 1
ATOM 715 C CA . SER A 1 94 ? 15.191 14.182 -26.908 1.00 59.91 94 SER A CA 1
ATOM 716 C C . SER A 1 94 ? 15.006 13.562 -25.518 1.00 59.91 94 SER A C 1
ATOM 718 O O . SER A 1 94 ? 14.166 12.680 -25.346 1.00 59.91 94 SER A O 1
ATOM 720 N N . LEU A 1 95 ? 15.741 14.035 -24.506 1.00 65.06 95 LEU A N 1
ATOM 721 C CA . LEU A 1 95 ? 15.630 13.539 -23.130 1.00 65.06 95 LEU A CA 1
ATOM 722 C C . LEU A 1 95 ? 14.275 13.877 -22.509 1.00 65.06 95 LEU A C 1
ATOM 724 O O . LEU A 1 95 ? 13.636 13.008 -21.921 1.00 65.06 95 LEU A O 1
ATOM 728 N N . VAL A 1 96 ? 13.813 15.118 -22.690 1.00 69.44 96 VAL A N 1
ATOM 729 C CA . VAL A 1 96 ? 12.502 15.568 -22.197 1.00 69.44 96 VAL A CA 1
ATOM 730 C C . VAL A 1 96 ? 11.389 14.750 -22.852 1.00 69.44 96 VAL A C 1
ATOM 732 O O . VAL A 1 96 ? 10.544 14.198 -22.151 1.00 69.44 96 VAL A O 1
ATOM 735 N N . SER A 1 97 ? 11.463 14.561 -24.174 1.00 69.38 97 SER A N 1
ATOM 736 C CA . SER A 1 97 ? 10.482 13.757 -24.913 1.00 69.38 97 SER A CA 1
ATOM 737 C C . SER A 1 97 ? 10.420 12.296 -24.445 1.00 69.38 97 SER A C 1
ATOM 739 O O . SER A 1 97 ? 9.347 11.699 -24.435 1.00 69.38 97 SER A O 1
ATOM 741 N N . GLY A 1 98 ? 11.545 11.730 -23.989 1.00 73.69 98 GLY A N 1
ATOM 742 C CA . GLY A 1 98 ? 11.610 10.375 -23.440 1.00 73.69 98 GLY A CA 1
ATOM 743 C C . GLY A 1 98 ? 10.813 10.214 -22.147 1.00 73.69 98 GLY A C 1
ATOM 744 O O . GLY A 1 98 ? 10.064 9.248 -22.000 1.00 73.69 98 GLY A O 1
ATOM 745 N N . PHE A 1 99 ? 10.917 11.177 -21.233 1.00 83.25 99 PHE A N 1
ATOM 746 C CA . PHE A 1 99 ? 10.119 11.171 -20.006 1.00 83.25 99 PHE A CA 1
ATOM 747 C C . PHE A 1 99 ? 8.633 11.428 -20.290 1.00 83.25 99 PHE A C 1
ATOM 749 O O . PHE A 1 99 ? 7.777 10.782 -19.690 1.00 83.25 99 PHE A O 1
ATOM 756 N N . GLU A 1 100 ? 8.313 12.296 -21.254 1.00 85.50 100 GLU A N 1
ATOM 757 C CA . GLU A 1 100 ? 6.926 12.576 -21.658 1.00 85.50 100 GLU A CA 1
ATOM 758 C C . GLU A 1 100 ? 6.208 11.351 -22.242 1.00 85.50 100 GLU A C 1
ATOM 760 O O . GLU A 1 100 ? 5.013 11.171 -22.010 1.00 85.50 100 GLU A O 1
ATOM 765 N N . VAL A 1 101 ? 6.920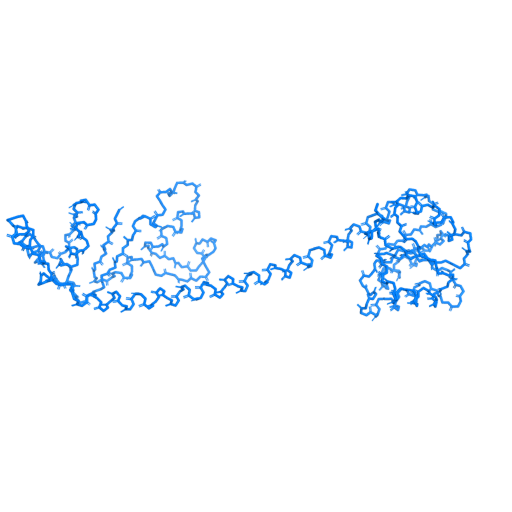 10.473 -22.959 1.00 86.94 101 VAL A N 1
ATOM 766 C CA . VAL A 1 101 ? 6.346 9.208 -23.461 1.00 86.94 101 VAL A CA 1
ATOM 767 C C . VAL A 1 101 ? 6.341 8.079 -22.421 1.00 8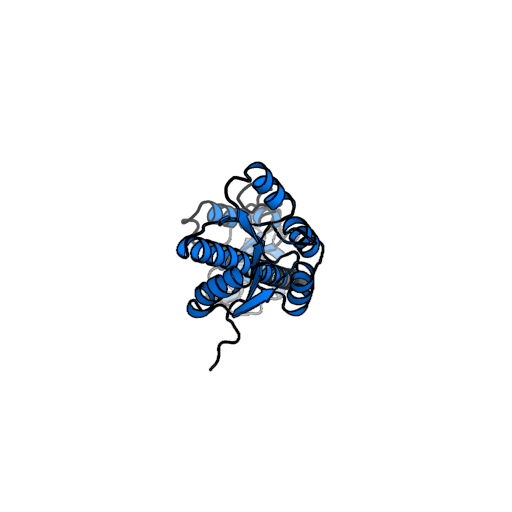6.94 101 VAL A C 1
ATOM 769 O O . VAL A 1 101 ? 5.866 6.984 -22.718 1.00 86.94 101 VAL A O 1
ATOM 772 N N . GLY A 1 102 ? 6.829 8.339 -21.203 1.00 89.00 102 GLY A N 1
ATOM 773 C CA . GLY A 1 102 ? 6.790 7.415 -20.067 1.00 89.00 102 GLY A CA 1
ATOM 774 C C . GLY A 1 102 ? 8.072 6.613 -19.821 1.00 89.00 102 GLY A C 1
ATOM 775 O O . GLY A 1 102 ? 8.037 5.625 -19.084 1.00 89.00 102 GLY A O 1
ATOM 776 N N . GLY A 1 103 ? 9.202 7.008 -20.411 1.00 92.31 103 GLY A N 1
ATOM 777 C CA . GLY A 1 103 ? 10.511 6.503 -19.992 1.00 92.31 103 GLY A CA 1
ATOM 778 C C . GLY A 1 103 ? 10.819 6.904 -18.551 1.00 92.31 103 GLY A C 1
ATOM 779 O O . GLY A 1 103 ? 10.442 7.987 -18.109 1.00 92.31 103 GLY A O 1
ATOM 780 N N . VAL A 1 104 ? 11.499 6.027 -17.815 1.00 94.00 104 VAL A N 1
ATOM 781 C CA . VAL A 1 104 ? 11.872 6.287 -16.413 1.00 94.00 104 VAL A CA 1
ATOM 782 C C . VAL A 1 104 ? 13.297 6.807 -16.276 1.00 94.00 104 VAL A C 1
ATOM 784 O O . VAL A 1 104 ? 13.638 7.364 -15.235 1.00 94.00 104 VAL A O 1
ATOM 787 N N . ASP A 1 105 ? 14.130 6.613 -17.305 1.00 93.75 105 ASP A N 1
ATOM 788 C CA . ASP A 1 105 ? 15.515 7.076 -17.343 1.00 93.75 105 ASP A CA 1
ATOM 789 C C . ASP A 1 105 ? 16.142 6.940 -18.741 1.00 93.75 105 ASP A C 1
ATOM 791 O O . ASP A 1 105 ? 15.518 6.410 -19.665 1.00 93.75 105 ASP A O 1
ATOM 795 N N . TYR A 1 106 ? 17.401 7.361 -18.886 1.00 91.75 106 TYR A N 1
ATOM 796 C CA . TYR A 1 106 ? 18.201 7.175 -20.097 1.00 91.75 106 TYR A CA 1
ATOM 797 C C . TYR A 1 106 ? 19.687 6.906 -19.809 1.00 91.75 106 TYR A C 1
ATOM 799 O O . TYR A 1 106 ? 20.235 7.390 -18.828 1.00 91.75 106 TYR A O 1
ATOM 807 N N . ILE A 1 107 ? 20.380 6.214 -20.709 1.00 91.56 107 ILE A N 1
ATOM 808 C CA . ILE A 1 107 ? 21.820 5.937 -20.691 1.00 91.56 107 ILE A CA 1
ATOM 809 C C . ILE A 1 107 ? 22.429 6.490 -21.981 1.00 91.56 107 ILE A C 1
ATOM 811 O O . ILE A 1 107 ? 21.959 6.189 -23.079 1.00 91.56 107 ILE A O 1
ATOM 815 N N . ALA A 1 108 ? 23.475 7.308 -21.868 1.00 88.94 108 ALA A N 1
ATOM 816 C CA . ALA A 1 108 ? 24.136 7.893 -23.031 1.00 88.94 108 ALA A CA 1
ATOM 817 C C . ALA A 1 108 ? 25.227 6.959 -23.586 1.00 88.94 108 ALA A C 1
ATOM 819 O O . ALA A 1 108 ? 26.090 6.500 -22.846 1.00 88.94 108 ALA A O 1
ATOM 820 N N . LYS A 1 109 ? 25.226 6.718 -24.899 1.00 87.56 109 LYS A N 1
ATOM 821 C CA . LYS A 1 109 ? 26.298 6.054 -25.652 1.00 87.56 109 LYS A CA 1
ATOM 822 C C . LYS A 1 109 ? 27.437 7.063 -25.911 1.00 87.56 109 LYS A C 1
ATOM 824 O O . LYS A 1 109 ? 27.140 8.173 -26.360 1.00 87.56 109 LYS A O 1
ATOM 829 N N . PRO A 1 110 ? 28.719 6.694 -25.716 1.00 89.69 110 PRO A N 1
ATOM 830 C CA . PRO A 1 110 ? 29.193 5.422 -25.163 1.00 89.69 110 PRO A CA 1
ATOM 831 C C . PRO A 1 110 ? 28.973 5.352 -23.643 1.00 89.69 110 PRO A C 1
ATOM 833 O O . PRO A 1 110 ? 29.307 6.295 -22.927 1.00 89.69 110 PRO A O 1
ATOM 836 N N . PHE A 1 111 ? 28.453 4.224 -23.156 1.00 87.88 111 PHE A N 1
ATOM 837 C CA . PHE A 1 111 ? 28.182 4.004 -21.734 1.00 87.88 111 PHE A CA 1
ATOM 838 C C . PHE A 1 111 ? 29.257 3.143 -21.072 1.00 87.88 111 PHE A C 1
ATOM 840 O O . PHE A 1 111 ? 30.005 2.425 -21.734 1.00 87.88 111 PHE A O 1
ATOM 847 N N . ARG A 1 112 ? 29.332 3.230 -19.743 1.00 91.75 112 ARG A N 1
ATOM 848 C CA . ARG A 1 112 ? 30.189 2.376 -18.912 1.00 91.75 112 ARG A CA 1
ATOM 849 C C . ARG A 1 112 ? 29.351 1.280 -18.269 1.00 91.75 112 ARG A C 1
ATOM 851 O O . ARG A 1 112 ? 28.250 1.560 -17.804 1.00 91.75 112 ARG A O 1
ATOM 858 N N . ASP A 1 113 ? 29.920 0.090 -18.124 1.00 93.69 113 ASP A N 1
ATOM 859 C CA . ASP A 1 113 ? 29.284 -1.077 -17.498 1.00 93.69 113 ASP A CA 1
ATOM 860 C C . ASP A 1 113 ? 28.604 -0.737 -16.164 1.00 93.69 113 ASP A C 1
ATOM 862 O O . ASP A 1 113 ? 27.422 -1.007 -15.957 1.00 93.69 113 ASP A O 1
ATOM 866 N N . GLN A 1 114 ? 29.323 -0.039 -15.279 1.00 94.00 114 GLN A N 1
ATOM 867 C CA . GLN A 1 114 ? 28.792 0.377 -13.978 1.00 94.00 114 GLN A CA 1
ATOM 868 C C . GLN A 1 114 ? 27.568 1.295 -14.083 1.00 94.00 114 GLN A C 1
ATOM 870 O O . GLN A 1 114 ? 26.690 1.222 -13.228 1.00 94.00 114 GLN A O 1
ATOM 875 N N . GLU A 1 115 ? 27.490 2.154 -15.102 1.00 94.56 115 GLU A N 1
ATOM 876 C CA . GLU A 1 115 ? 26.343 3.046 -15.283 1.00 94.56 115 GLU A CA 1
ATOM 877 C C . GLU A 1 115 ? 25.082 2.247 -15.620 1.00 94.56 115 GLU A C 1
ATOM 879 O O . GLU A 1 115 ? 24.035 2.459 -15.002 1.00 94.56 115 GLU A O 1
ATOM 884 N N . VAL A 1 116 ? 25.199 1.286 -16.541 1.00 95.62 116 VAL A N 1
ATOM 885 C CA . VAL A 1 116 ? 24.097 0.389 -16.912 1.00 95.62 116 VAL A CA 1
ATOM 886 C C . VAL A 1 116 ? 23.640 -0.402 -15.689 1.00 95.62 116 VAL A C 1
ATOM 888 O O . VAL A 1 116 ? 22.459 -0.377 -15.343 1.00 95.62 116 VAL A O 1
ATOM 891 N N . LEU A 1 117 ? 24.576 -1.045 -14.984 1.00 96.44 117 LEU A N 1
ATOM 892 C CA . LEU A 1 117 ? 24.270 -1.893 -13.832 1.00 96.44 117 LEU A CA 1
ATOM 893 C C . LEU A 1 117 ? 23.584 -1.125 -12.697 1.00 96.44 117 LEU A C 1
ATOM 895 O O . LEU A 1 117 ? 22.593 -1.604 -12.140 1.00 96.44 117 LEU A O 1
ATOM 899 N N . VAL A 1 118 ? 24.077 0.070 -12.358 1.00 96.69 118 VAL A N 1
ATOM 900 C CA . VAL A 1 118 ? 23.493 0.893 -11.290 1.00 96.69 118 VAL A CA 1
ATOM 901 C C . VAL A 1 118 ? 22.080 1.341 -11.655 1.00 96.69 118 VAL A C 1
ATOM 903 O O . VAL A 1 118 ? 21.181 1.240 -10.814 1.00 96.69 118 VAL A O 1
ATOM 906 N N . ARG A 1 119 ? 21.848 1.799 -12.891 1.00 96.38 119 ARG A N 1
ATOM 907 C CA . ARG A 1 119 ? 20.513 2.251 -13.308 1.00 96.38 119 ARG A CA 1
ATOM 908 C C . ARG A 1 119 ? 19.521 1.098 -13.385 1.00 96.38 119 ARG A C 1
ATOM 910 O O . ARG A 1 119 ? 18.425 1.217 -12.841 1.00 96.38 119 ARG A O 1
ATOM 917 N N . VAL A 1 120 ? 19.920 -0.035 -13.965 1.00 97.00 120 VAL A N 1
ATOM 918 C CA . VAL A 1 120 ? 19.091 -1.250 -14.015 1.00 97.00 120 VAL A CA 1
ATOM 919 C C . VAL A 1 120 ? 18.691 -1.682 -12.605 1.00 97.00 120 VAL A C 1
ATOM 921 O O . VAL A 1 120 ? 17.504 -1.824 -12.317 1.00 97.00 120 VAL A O 1
ATOM 924 N N . ARG A 1 121 ? 19.661 -1.813 -11.692 1.00 96.25 121 ARG A N 1
ATOM 925 C CA . ARG A 1 121 ? 19.408 -2.212 -10.300 1.00 96.25 121 ARG A CA 1
ATOM 926 C C . ARG A 1 121 ? 18.468 -1.244 -9.584 1.00 96.25 121 ARG A C 1
ATOM 928 O O . ARG A 1 121 ? 17.570 -1.680 -8.863 1.00 96.25 121 ARG A O 1
ATOM 935 N N . THR A 1 122 ? 18.663 0.058 -9.781 1.00 96.56 122 THR A N 1
ATOM 936 C CA . THR A 1 122 ? 17.849 1.105 -9.148 1.00 96.56 122 THR A CA 1
ATOM 937 C C . THR A 1 122 ? 16.396 1.021 -9.607 1.00 96.56 122 THR A C 1
ATOM 939 O O . THR A 1 122 ? 15.496 0.920 -8.774 1.00 96.56 122 THR A O 1
ATOM 942 N N . HIS A 1 123 ? 16.151 0.981 -10.918 1.00 96.69 123 HIS A N 1
ATOM 943 C CA . HIS A 1 123 ? 14.786 0.960 -11.454 1.00 96.69 123 HIS A CA 1
ATOM 944 C C . HIS A 1 123 ? 14.067 -0.370 -11.224 1.00 96.69 123 HIS A C 1
ATOM 946 O O . HIS A 1 123 ? 12.868 -0.361 -10.950 1.00 96.69 123 HIS A O 1
ATOM 952 N N . LEU A 1 124 ? 14.785 -1.499 -11.213 1.00 95.31 124 LEU A N 1
ATOM 953 C CA . LEU A 1 124 ? 14.223 -2.778 -10.762 1.00 95.31 124 LEU A CA 1
ATOM 954 C C . LEU A 1 124 ? 13.791 -2.720 -9.293 1.00 95.31 124 LEU A C 1
ATOM 956 O O . LEU A 1 124 ? 12.701 -3.177 -8.949 1.00 95.31 124 LEU A O 1
ATOM 960 N N . SER A 1 125 ? 14.616 -2.122 -8.429 1.00 95.00 125 SER A N 1
ATOM 961 C CA . SER A 1 125 ? 14.299 -1.977 -7.004 1.00 95.00 125 SER A CA 1
ATOM 962 C C . SER A 1 125 ? 13.064 -1.101 -6.794 1.00 95.00 125 SER A C 1
ATOM 964 O O . SER A 1 125 ? 12.182 -1.462 -6.018 1.00 95.00 125 SER A O 1
ATOM 966 N N . ILE A 1 126 ? 12.958 0.018 -7.517 1.00 94.56 126 ILE A N 1
ATOM 967 C CA . ILE A 1 126 ? 11.792 0.911 -7.461 1.00 94.56 126 ILE A CA 1
ATOM 968 C C . ILE A 1 126 ? 10.526 0.178 -7.917 1.00 94.56 126 ILE A C 1
ATOM 970 O O . ILE A 1 126 ? 9.515 0.215 -7.215 1.00 94.56 126 ILE A O 1
ATOM 974 N N . ALA A 1 127 ? 10.578 -0.530 -9.049 1.00 91.44 127 ALA A N 1
ATOM 975 C CA . ALA A 1 127 ? 9.435 -1.282 -9.561 1.00 91.44 127 ALA A CA 1
ATOM 976 C C . ALA A 1 127 ? 8.988 -2.386 -8.586 1.00 91.44 127 ALA A C 1
ATOM 978 O O . ALA A 1 127 ? 7.795 -2.540 -8.317 1.00 91.44 127 ALA A O 1
ATOM 979 N N . MET A 1 128 ? 9.943 -3.115 -8.002 1.00 90.81 128 MET A N 1
ATOM 980 C CA . MET A 1 128 ? 9.668 -4.153 -7.009 1.00 90.81 128 MET A CA 1
ATOM 981 C C . MET A 1 128 ? 9.041 -3.579 -5.733 1.00 90.81 128 MET A C 1
ATOM 983 O O . MET A 1 128 ? 8.033 -4.104 -5.260 1.00 90.81 128 MET A O 1
ATOM 987 N N . LEU A 1 129 ? 9.600 -2.494 -5.189 1.00 91.62 129 LEU A N 1
ATOM 988 C CA . LEU A 1 129 ? 9.077 -1.837 -3.988 1.00 91.62 129 LEU A CA 1
ATOM 989 C C . LEU A 1 129 ? 7.679 -1.261 -4.223 1.00 91.62 129 LEU A C 1
ATOM 991 O O . LEU A 1 129 ? 6.806 -1.421 -3.373 1.00 91.62 129 LEU A O 1
ATOM 995 N N . SER A 1 130 ? 7.448 -0.645 -5.384 1.00 91.00 130 SER A N 1
ATOM 996 C CA . SER A 1 130 ? 6.131 -0.136 -5.777 1.00 91.00 130 SER A CA 1
ATOM 997 C C . SER A 1 130 ? 5.088 -1.259 -5.824 1.00 91.00 130 SER A C 1
ATOM 999 O O . SER A 1 130 ? 4.010 -1.136 -5.239 1.00 91.00 130 SER A O 1
ATOM 1001 N N . ARG A 1 131 ? 5.438 -2.409 -6.421 1.00 88.56 131 ARG A N 1
ATOM 1002 C CA . ARG A 1 131 ? 4.566 -3.593 -6.461 1.00 88.56 131 ARG A CA 1
ATOM 1003 C C . ARG A 1 131 ? 4.261 -4.116 -5.054 1.00 88.56 131 ARG A C 1
ATOM 1005 O O . ARG A 1 131 ? 3.100 -4.345 -4.729 1.00 88.56 131 ARG A O 1
ATOM 1012 N N . GLN A 1 132 ? 5.277 -4.238 -4.198 1.00 90.44 132 GLN A N 1
ATOM 1013 C CA . GLN A 1 132 ? 5.102 -4.683 -2.810 1.00 90.44 132 GLN A CA 1
ATOM 1014 C C . GLN A 1 132 ? 4.227 -3.733 -1.989 1.00 90.44 132 GLN A C 1
ATOM 1016 O O . GLN A 1 132 ? 3.438 -4.180 -1.156 1.00 90.44 132 GLN A O 1
ATOM 1021 N N . LEU A 1 133 ? 4.369 -2.424 -2.203 1.00 93.38 133 LEU A N 1
ATOM 1022 C CA . LEU A 1 133 ? 3.558 -1.421 -1.527 1.00 93.38 133 LEU A CA 1
ATOM 1023 C C . LEU A 1 133 ? 2.089 -1.535 -1.945 1.00 93.38 133 LEU A C 1
ATOM 1025 O O . LEU A 1 133 ? 1.216 -1.561 -1.082 1.00 93.38 133 LEU A O 1
ATOM 1029 N N . ALA A 1 134 ? 1.819 -1.675 -3.246 1.00 90.06 134 ALA A N 1
ATOM 1030 C CA . ALA A 1 134 ? 0.467 -1.871 -3.760 1.00 90.06 134 ALA A CA 1
ATOM 1031 C C . ALA A 1 134 ? -0.182 -3.152 -3.203 1.00 90.06 134 ALA A C 1
ATOM 1033 O O . ALA A 1 134 ? -1.328 -3.123 -2.752 1.00 90.06 134 ALA A O 1
ATOM 1034 N N . GLU A 1 135 ? 0.563 -4.260 -3.157 1.00 91.25 135 GLU A N 1
ATOM 1035 C CA . GLU A 1 135 ? 0.095 -5.517 -2.559 1.00 91.25 135 GLU A CA 1
ATOM 1036 C C . GLU A 1 135 ? -0.217 -5.366 -1.064 1.00 91.25 135 GLU A C 1
ATOM 1038 O O . GLU A 1 135 ? -1.258 -5.829 -0.591 1.00 91.25 135 GLU A O 1
ATOM 1043 N N . ARG A 1 136 ? 0.661 -4.691 -0.309 1.00 90.25 136 ARG A N 1
ATOM 1044 C CA . ARG A 1 136 ? 0.445 -4.449 1.122 1.00 90.25 136 ARG A CA 1
ATOM 1045 C C . ARG A 1 136 ? -0.742 -3.539 1.392 1.00 90.25 136 ARG A C 1
ATOM 1047 O O . ARG A 1 136 ? -1.504 -3.841 2.305 1.00 90.25 136 ARG A O 1
ATOM 1054 N N . ASN A 1 137 ? -0.917 -2.481 0.609 1.00 94.31 137 ASN A N 1
ATOM 1055 C CA . ASN A 1 137 ? -2.065 -1.588 0.745 1.00 94.31 137 ASN A CA 1
ATOM 1056 C C . ASN A 1 137 ? -3.371 -2.351 0.510 1.00 94.31 137 ASN A C 1
ATOM 1058 O O . ASN A 1 137 ? -4.256 -2.303 1.360 1.00 94.31 137 ASN A O 1
ATOM 1062 N N . GLY A 1 138 ? -3.444 -3.166 -0.547 1.00 94.62 138 GLY A N 1
ATOM 1063 C CA . GLY A 1 138 ? -4.624 -3.996 -0.799 1.00 94.62 138 GLY A CA 1
ATOM 1064 C C . GLY A 1 138 ? -4.909 -5.014 0.315 1.00 94.62 138 GLY A C 1
ATOM 1065 O O . GLY A 1 138 ? -6.067 -5.313 0.602 1.00 94.62 138 GLY A O 1
ATOM 1066 N N . LEU A 1 139 ? -3.877 -5.548 0.980 1.00 94.25 139 LEU A N 1
ATOM 1067 C CA . LEU A 1 139 ? -4.058 -6.419 2.148 1.00 94.25 139 LEU A CA 1
ATOM 1068 C C . LEU A 1 139 ? -4.557 -5.647 3.379 1.00 94.25 139 LEU A C 1
ATOM 1070 O O . LEU A 1 139 ? -5.418 -6.147 4.103 1.00 94.25 139 LEU A O 1
ATOM 1074 N N . LEU A 1 140 ? -4.005 -4.460 3.634 1.00 93.62 140 LEU A N 1
ATOM 1075 C CA . LEU A 1 140 ? -4.404 -3.610 4.756 1.00 93.62 140 LEU A CA 1
ATOM 1076 C C . LEU A 1 140 ? -5.858 -3.157 4.623 1.00 93.62 140 LEU A C 1
ATOM 1078 O O . LEU A 1 140 ? -6.599 -3.239 5.596 1.00 93.62 140 LEU A O 1
ATOM 1082 N N . GLU A 1 141 ? -6.285 -2.765 3.425 1.00 94.38 141 GLU A N 1
ATOM 1083 C CA . GLU A 1 141 ? -7.673 -2.378 3.152 1.00 94.38 141 GLU A CA 1
ATOM 1084 C C . GLU A 1 141 ? -8.658 -3.511 3.470 1.00 94.38 141 GLU A C 1
ATOM 1086 O O . GLU A 1 141 ? -9.675 -3.279 4.121 1.00 94.38 141 GLU A O 1
ATOM 1091 N N . ARG A 1 142 ? -8.327 -4.757 3.102 1.00 94.06 142 ARG A N 1
ATOM 1092 C CA . ARG A 1 142 ? -9.152 -5.930 3.447 1.00 94.06 142 ARG A CA 1
ATOM 1093 C C . ARG A 1 142 ? -9.241 -6.148 4.953 1.00 94.06 142 ARG A C 1
ATOM 1095 O O . ARG A 1 142 ? -10.330 -6.357 5.471 1.00 94.06 142 ARG A O 1
ATOM 1102 N N . LYS A 1 143 ? -8.111 -6.061 5.661 1.00 91.50 143 LYS A N 1
ATOM 1103 C CA . LYS A 1 143 ? -8.090 -6.206 7.124 1.00 91.50 143 LYS A CA 1
ATOM 1104 C C . LYS A 1 143 ? -8.873 -5.107 7.833 1.00 91.50 143 LYS A C 1
ATOM 1106 O O . LYS A 1 143 ? -9.520 -5.385 8.836 1.00 91.50 143 LYS A O 1
ATOM 1111 N N . ASN A 1 144 ? -8.808 -3.875 7.334 1.00 92.88 144 ASN A N 1
ATOM 1112 C CA . ASN A 1 144 ? -9.578 -2.771 7.898 1.00 92.88 144 ASN A CA 1
ATOM 1113 C C . ASN A 1 144 ? -11.080 -3.025 7.748 1.00 92.88 144 ASN A C 1
ATOM 1115 O O . ASN A 1 144 ? -11.799 -2.906 8.733 1.00 92.88 144 ASN A O 1
ATOM 1119 N N . ALA A 1 145 ? -11.530 -3.471 6.571 1.00 93.50 145 ALA A N 1
ATOM 1120 C CA . ALA A 1 145 ? -12.931 -3.833 6.360 1.00 93.50 145 ALA A CA 1
ATOM 1121 C C . ALA A 1 145 ? -13.393 -4.964 7.304 1.00 93.50 145 ALA A C 1
ATOM 1123 O O . ALA A 1 145 ? -14.447 -4.856 7.926 1.00 93.50 145 ALA A O 1
ATOM 1124 N N . GLU A 1 146 ? -12.580 -6.012 7.482 1.00 94.94 146 GLU A N 1
ATOM 1125 C CA . GLU A 1 146 ? -12.874 -7.110 8.421 1.00 94.94 146 GLU A CA 1
ATOM 1126 C C . GLU A 1 146 ? -13.000 -6.619 9.877 1.00 94.94 146 GLU A C 1
ATOM 1128 O O . GLU A 1 146 ? -13.920 -7.007 10.600 1.00 94.94 146 GLU A O 1
ATOM 1133 N N . LEU A 1 147 ? -12.091 -5.744 10.320 1.00 90.44 147 LEU A N 1
ATOM 1134 C CA . LEU A 1 147 ? -12.119 -5.184 11.674 1.00 90.44 147 LEU A CA 1
ATOM 1135 C C . LEU A 1 147 ? -13.312 -4.249 11.894 1.00 90.44 147 LEU A C 1
ATOM 1137 O O . LEU A 1 147 ? -13.893 -4.246 12.981 1.00 90.44 147 LEU A O 1
ATOM 1141 N N . GLU A 1 148 ? -13.691 -3.463 10.888 1.00 90.94 148 GLU A N 1
ATOM 1142 C CA . GLU A 1 148 ? -14.864 -2.589 10.951 1.00 90.94 148 GLU A CA 1
ATOM 1143 C C . GLU A 1 148 ? -16.156 -3.393 11.144 1.00 90.94 148 GLU A C 1
ATOM 1145 O O . GLU A 1 148 ? -16.976 -3.041 12.000 1.00 90.94 148 GLU A O 1
ATOM 1150 N N . GLU A 1 149 ? -16.309 -4.516 10.434 1.00 91.56 149 GLU A N 1
ATOM 1151 C CA . GLU A 1 149 ? -17.430 -5.442 10.627 1.00 91.56 149 GLU A CA 1
ATOM 1152 C C . GLU A 1 149 ? -17.437 -6.052 12.038 1.00 91.56 149 GLU A C 1
ATOM 1154 O O . GLU A 1 149 ? -18.481 -6.090 12.701 1.00 91.56 149 GLU A O 1
ATOM 1159 N N . GLU A 1 150 ? -16.276 -6.477 12.546 1.00 89.50 150 GLU A N 1
ATOM 1160 C CA . GLU A 1 150 ? -16.168 -7.035 13.896 1.00 89.50 150 GLU A CA 1
ATOM 1161 C C . GLU A 1 150 ? -16.540 -6.001 14.973 1.00 89.50 150 GLU A C 1
ATOM 1163 O O . GLU A 1 150 ? -17.275 -6.304 15.922 1.00 89.50 150 GLU A O 1
ATOM 1168 N N . ILE A 1 151 ? -16.067 -4.761 14.830 1.00 85.62 151 ILE A N 1
ATOM 1169 C CA . ILE A 1 151 ? -16.393 -3.663 15.746 1.00 85.62 151 ILE A CA 1
ATOM 1170 C C . ILE A 1 151 ? -17.894 -3.361 15.704 1.00 85.62 151 ILE A C 1
ATOM 1172 O O . ILE A 1 151 ? -18.505 -3.184 16.764 1.00 85.62 151 ILE A O 1
ATOM 1176 N N . ALA A 1 152 ? -18.502 -3.326 14.516 1.00 86.81 152 ALA A N 1
ATOM 1177 C CA . ALA A 1 152 ? -19.937 -3.107 14.361 1.00 86.81 152 ALA A CA 1
ATOM 1178 C C . ALA A 1 152 ? -20.754 -4.206 15.063 1.00 86.81 152 ALA A C 1
ATOM 1180 O O . ALA A 1 152 ? -21.673 -3.901 15.831 1.00 86.81 152 ALA A O 1
ATOM 1181 N N . LEU A 1 153 ? -20.366 -5.473 14.892 1.00 86.81 153 LEU A N 1
ATOM 1182 C CA . LEU A 1 153 ? -21.013 -6.604 15.556 1.00 86.81 153 LEU A CA 1
ATOM 1183 C C . LEU A 1 153 ? -20.876 -6.524 17.082 1.00 86.81 153 LEU A C 1
ATOM 1185 O O . LEU A 1 153 ? -21.862 -6.682 17.806 1.00 86.81 153 LEU A O 1
ATOM 1189 N N . ARG A 1 154 ? -19.674 -6.223 17.591 1.00 79.69 154 ARG A N 1
ATOM 1190 C CA . ARG A 1 154 ? -19.435 -6.055 19.034 1.00 79.69 154 ARG A CA 1
ATOM 1191 C C . ARG A 1 154 ? -20.259 -4.906 19.620 1.00 79.69 154 ARG A C 1
ATOM 1193 O O . ARG A 1 154 ? -20.772 -5.049 20.730 1.00 79.69 154 ARG A O 1
ATOM 1200 N N . LYS A 1 155 ? -20.412 -3.786 18.903 1.00 77.00 155 LYS A N 1
ATOM 1201 C CA . LYS A 1 155 ? -21.272 -2.665 19.327 1.00 77.00 155 LYS A CA 1
ATOM 1202 C C . LYS A 1 155 ? -22.739 -3.090 19.419 1.00 77.00 155 LYS A C 1
ATOM 1204 O O . LYS A 1 155 ? -23.389 -2.784 20.416 1.00 77.00 155 LYS A O 1
ATOM 1209 N N . LEU A 1 156 ? -23.238 -3.836 18.434 1.00 79.12 156 LEU A N 1
ATOM 1210 C CA . LEU A 1 156 ? -24.619 -4.326 18.420 1.00 79.12 156 LEU A CA 1
ATOM 1211 C C . LEU A 1 156 ? -24.886 -5.301 19.577 1.00 79.12 156 LEU A C 1
ATOM 1213 O O . LEU A 1 156 ? -25.862 -5.136 20.308 1.00 79.12 156 LEU A O 1
ATOM 1217 N N . LEU A 1 157 ? -23.980 -6.258 19.804 1.00 75.69 157 LEU A N 1
ATOM 1218 C CA . LEU A 1 157 ? -24.069 -7.198 20.927 1.00 75.69 157 LEU A CA 1
ATOM 1219 C C . LEU A 1 157 ? -24.035 -6.481 22.283 1.00 75.69 157 LEU A C 1
ATOM 1221 O O . LEU A 1 157 ? -24.831 -6.801 23.165 1.00 75.69 157 LEU A O 1
ATOM 1225 N N . LYS A 1 158 ? -23.161 -5.478 22.449 1.00 68.38 158 LYS A N 1
ATOM 1226 C CA . LYS A 1 158 ? -23.140 -4.643 23.660 1.00 68.38 158 LYS A CA 1
ATOM 1227 C C . LYS A 1 158 ? -24.464 -3.906 23.872 1.00 68.38 158 LYS A C 1
ATOM 1229 O O . LYS A 1 158 ? -24.953 -3.907 24.994 1.00 68.38 158 LYS A O 1
ATOM 1234 N N . GLY A 1 159 ? -25.062 -3.347 22.816 1.00 62.91 159 GLY A N 1
ATOM 1235 C CA . GLY A 1 159 ? -26.370 -2.685 22.889 1.00 62.91 159 GLY A CA 1
ATOM 1236 C C . GLY A 1 159 ? -27.514 -3.624 23.299 1.00 62.91 159 GLY A C 1
ATOM 1237 O O . GLY A 1 159 ? -28.418 -3.238 24.038 1.00 62.91 159 GLY A O 1
ATOM 1238 N N . GLN A 1 160 ? -27.469 -4.888 22.866 1.00 64.31 160 GLN A N 1
ATOM 1239 C CA . GLN A 1 160 ? -28.434 -5.902 23.305 1.00 64.31 160 GLN A CA 1
ATOM 1240 C C . GLN A 1 160 ? -28.224 -6.302 24.769 1.00 64.31 160 GLN A C 1
ATOM 1242 O O . GLN A 1 160 ? -29.197 -6.449 25.505 1.00 64.31 160 GLN A O 1
ATOM 1247 N N . LEU A 1 161 ? -26.969 -6.436 25.207 1.00 55.34 161 LEU A N 1
ATOM 1248 C CA . LEU A 1 161 ? -26.630 -6.716 26.604 1.00 55.34 161 LEU A CA 1
ATOM 1249 C C . LEU A 1 161 ? -27.067 -5.586 27.539 1.00 55.34 161 LEU A C 1
ATOM 1251 O O . LEU A 1 161 ? -27.612 -5.877 28.599 1.00 55.34 161 LEU A O 1
ATOM 1255 N N . THR A 1 162 ? -26.899 -4.319 27.151 1.00 55.03 162 THR A N 1
ATOM 1256 C CA . THR A 1 162 ? -27.413 -3.189 27.942 1.00 55.03 162 THR A CA 1
ATOM 1257 C C . THR A 1 162 ? -28.935 -3.217 28.035 1.00 55.03 162 THR A C 1
ATOM 1259 O O . THR A 1 162 ? -29.457 -3.070 29.130 1.00 55.03 162 THR A O 1
ATOM 1262 N N . GLY A 1 163 ? -29.654 -3.533 26.951 1.00 49.78 163 GLY A N 1
ATOM 1263 C CA . GLY A 1 163 ? -31.118 -3.659 26.996 1.00 49.78 163 GLY A CA 1
ATOM 1264 C C . GLY A 1 163 ? -31.624 -4.836 27.847 1.00 49.78 163 GLY A C 1
ATOM 1265 O O . GLY A 1 163 ? -32.714 -4.773 28.414 1.00 49.78 163 GLY A O 1
ATOM 1266 N N . VAL A 1 164 ? -30.844 -5.916 27.970 1.00 52.88 164 VAL A N 1
ATOM 1267 C CA . VAL A 1 164 ? -31.141 -7.022 28.898 1.00 52.88 164 VAL A CA 1
ATOM 1268 C C . VAL A 1 164 ? -30.793 -6.638 30.338 1.00 52.88 164 VAL A C 1
ATOM 1270 O O . VAL A 1 164 ? -31.587 -6.913 31.230 1.00 52.88 164 VAL A O 1
ATOM 1273 N N . ALA A 1 165 ? -29.675 -5.946 30.569 1.00 50.47 165 ALA A N 1
ATOM 1274 C CA . ALA A 1 165 ? -29.286 -5.451 31.889 1.00 50.47 165 ALA A CA 1
ATOM 1275 C C . ALA A 1 165 ? -30.249 -4.372 32.426 1.00 50.47 165 ALA A C 1
ATOM 1277 O O . ALA A 1 165 ? -30.505 -4.326 33.625 1.00 50.47 165 ALA A O 1
ATOM 1278 N N . GLU A 1 166 ? -30.822 -3.538 31.554 1.00 47.94 166 GLU A N 1
ATOM 1279 C CA . GLU A 1 166 ? -31.872 -2.563 31.888 1.00 47.94 166 GLU A CA 1
ATOM 1280 C C . GLU A 1 166 ? -33.185 -3.253 32.280 1.00 47.94 166 GLU A C 1
ATOM 1282 O O . GLU A 1 166 ? -33.827 -2.850 33.245 1.00 47.94 166 GLU A O 1
ATOM 1287 N N . ARG A 1 167 ? -33.551 -4.347 31.601 1.00 46.84 167 ARG A N 1
ATOM 1288 C CA . ARG A 1 167 ? -34.703 -5.182 31.989 1.00 46.84 167 ARG A CA 1
ATOM 1289 C C . ARG A 1 167 ? -34.452 -5.975 33.261 1.00 46.84 167 ARG A C 1
ATOM 1291 O O . ARG A 1 167 ? -35.372 -6.178 34.044 1.00 46.84 167 ARG A O 1
ATOM 1298 N N . GLU A 1 168 ? -33.217 -6.418 33.489 1.00 51.81 168 GLU A N 1
ATOM 1299 C CA . GLU A 1 168 ? -32.854 -6.959 34.789 1.00 51.81 168 GLU A CA 1
ATOM 1300 C C . GLU A 1 168 ? -32.969 -5.881 35.855 1.00 51.81 168 GLU A C 1
ATOM 1302 O O . GLU A 1 168 ? -33.458 -6.224 36.917 1.00 51.81 168 GLU A O 1
ATOM 1307 N N . ALA A 1 169 ? -32.610 -4.619 35.584 1.00 47.81 169 ALA A N 1
ATOM 1308 C CA . ALA A 1 169 ? -32.652 -3.499 36.529 1.00 47.81 169 ALA A CA 1
ATOM 1309 C C . ALA A 1 169 ? -34.038 -3.278 37.177 1.00 47.81 169 ALA A C 1
ATOM 1311 O O . ALA A 1 169 ? -34.107 -2.959 38.364 1.00 47.81 169 ALA A O 1
ATOM 1312 N N . GLU A 1 170 ? -35.126 -3.565 36.456 1.00 49.25 170 GLU A N 1
ATOM 1313 C CA . GLU A 1 170 ? -36.500 -3.555 36.991 1.00 49.25 170 GLU A CA 1
ATOM 1314 C C . GLU A 1 170 ? -36.735 -4.617 38.092 1.00 49.25 170 GLU A C 1
ATOM 1316 O O . GLU A 1 170 ? -37.642 -4.476 38.912 1.00 49.25 170 GLU A O 1
ATOM 1321 N N . ASN A 1 171 ? -35.879 -5.641 38.185 1.00 53.97 171 ASN A N 1
ATOM 1322 C CA . ASN A 1 171 ? -35.879 -6.661 39.238 1.00 53.97 171 ASN A CA 1
ATOM 1323 C C . ASN A 1 171 ? -34.930 -6.348 40.417 1.00 53.97 171 ASN A C 1
ATOM 1325 O O . ASN A 1 171 ? -34.663 -7.240 41.217 1.00 53.97 171 ASN A O 1
ATOM 1329 N N . TRP A 1 172 ? -34.397 -5.135 40.595 1.00 58.59 172 TRP A N 1
ATOM 1330 C CA . TRP A 1 172 ? -33.462 -4.846 41.704 1.00 58.59 172 TRP A CA 1
ATOM 1331 C C . TRP A 1 172 ? -34.099 -3.930 42.742 1.00 58.59 172 TRP A C 1
ATOM 1333 O O . TRP A 1 172 ? -33.831 -2.736 42.794 1.00 58.59 172 TRP A O 1
ATOM 1343 N N . GLY A 1 173 ? -34.925 -4.510 43.610 1.00 58.25 173 GLY A N 1
ATOM 1344 C CA . GLY A 1 173 ? -35.332 -3.881 44.866 1.00 58.25 173 GLY A CA 1
ATOM 1345 C C . GLY A 1 173 ? -34.966 -4.752 46.066 1.00 58.25 173 GLY A C 1
ATOM 1346 O O . GLY A 1 173 ? -34.634 -5.930 45.901 1.00 58.25 173 GLY A O 1
ATOM 1347 N N . LEU A 1 174 ? -35.036 -4.176 47.273 1.00 59.88 174 LEU A N 1
ATOM 1348 C CA . LEU A 1 174 ? -34.788 -4.859 48.556 1.00 59.88 174 LEU A CA 1
ATOM 1349 C C . LEU A 1 174 ? -35.471 -6.238 48.632 1.00 59.88 174 LEU A C 1
ATOM 1351 O O . LEU A 1 174 ? -34.905 -7.178 49.182 1.00 59.88 174 LEU A O 1
ATOM 1355 N N . GLN A 1 175 ? -36.644 -6.377 48.005 1.00 59.75 175 GLN A N 1
ATOM 1356 C CA . GLN A 1 175 ? -37.429 -7.609 47.919 1.00 59.75 175 GLN A CA 1
ATOM 1357 C C . GLN A 1 175 ? -36.702 -8.816 47.298 1.00 59.75 175 GLN A C 1
ATOM 1359 O O . GLN A 1 175 ? -37.121 -9.947 47.534 1.00 59.75 175 GLN A O 1
ATOM 1364 N N . ASN A 1 176 ? -35.629 -8.601 46.530 1.00 64.06 176 ASN A N 1
ATOM 1365 C CA . ASN A 1 176 ? -34.887 -9.665 45.847 1.00 64.06 176 ASN A CA 1
ATOM 1366 C C . ASN A 1 176 ? -33.538 -9.996 46.510 1.00 64.06 176 ASN A C 1
ATOM 1368 O O . ASN A 1 176 ? -32.846 -10.914 46.067 1.00 64.06 176 ASN A O 1
ATOM 1372 N N . ILE A 1 177 ? -33.174 -9.312 47.604 1.00 73.19 177 ILE A N 1
ATOM 1373 C CA . ILE A 1 177 ? -32.032 -9.703 48.440 1.00 73.19 177 ILE A CA 1
ATOM 1374 C C . ILE A 1 177 ? -32.472 -10.860 49.348 1.00 73.19 177 ILE A C 1
ATOM 1376 O O . ILE A 1 177 ? -33.270 -10.690 50.266 1.00 73.19 177 ILE A O 1
ATOM 1380 N N . VAL A 1 178 ? -31.941 -12.060 49.100 1.00 72.06 178 VAL A N 1
ATOM 1381 C CA . VAL A 1 178 ? -32.283 -13.267 49.867 1.00 72.06 178 VAL A CA 1
ATOM 1382 C C . VAL A 1 178 ? -31.266 -13.494 50.985 1.00 72.06 178 VAL A C 1
ATOM 1384 O O . VAL A 1 178 ? -30.117 -13.848 50.737 1.00 72.06 178 VAL A O 1
ATOM 1387 N N . GLY A 1 179 ? -31.697 -13.349 52.238 1.00 76.44 179 GLY A N 1
ATOM 1388 C CA . GLY A 1 179 ? -30.884 -13.674 53.411 1.00 76.44 179 GLY A CA 1
ATOM 1389 C C . GLY A 1 179 ? -31.616 -13.380 54.720 1.00 76.44 179 GLY A C 1
ATOM 1390 O O . GLY A 1 179 ? -32.413 -12.455 54.788 1.00 76.44 179 GLY A O 1
ATOM 1391 N N . ARG A 1 180 ? -31.367 -14.187 55.758 1.00 78.12 180 ARG A N 1
ATOM 1392 C CA . ARG A 1 180 ? -31.980 -14.046 57.101 1.00 78.12 180 ARG A CA 1
ATOM 1393 C C . ARG A 1 180 ? -30.946 -14.003 58.229 1.00 78.12 180 ARG A C 1
ATOM 1395 O O . ARG A 1 180 ? -31.230 -14.362 59.365 1.00 78.12 180 ARG A O 1
ATOM 1402 N N . SER A 1 181 ? -29.692 -13.698 57.900 1.00 89.81 181 SER A N 1
ATOM 1403 C CA . SER A 1 181 ? -28.660 -13.554 58.925 1.00 89.81 181 SER A CA 1
ATOM 1404 C C . SER A 1 181 ? -28.797 -12.186 59.591 1.00 89.81 181 SER A C 1
ATOM 1406 O O . SER A 1 181 ? -29.146 -11.209 58.931 1.00 89.81 181 SER A O 1
ATOM 1408 N N . ALA A 1 182 ? -28.431 -12.086 60.870 1.00 87.94 182 ALA A N 1
ATOM 1409 C CA . ALA A 1 182 ? -28.460 -10.814 61.599 1.00 87.94 182 ALA A CA 1
ATOM 1410 C C . ALA A 1 182 ? -27.566 -9.725 60.964 1.00 87.94 182 ALA A C 1
ATOM 1412 O O . ALA A 1 182 ? -27.713 -8.538 61.243 1.00 87.94 182 ALA A O 1
ATOM 1413 N N . THR A 1 183 ? -26.596 -10.108 60.129 1.00 87.75 183 THR A N 1
ATOM 1414 C CA . THR A 1 183 ? -25.775 -9.166 59.353 1.00 87.75 183 THR A CA 1
ATOM 1415 C C . THR A 1 183 ? -26.526 -8.632 58.137 1.00 87.75 183 THR A C 1
ATOM 1417 O O . THR A 1 183 ? -26.475 -7.433 57.893 1.00 87.75 183 THR A O 1
ATOM 1420 N N . ILE A 1 184 ? -27.248 -9.489 57.407 1.00 85.69 184 ILE A N 1
ATOM 1421 C CA . ILE A 1 184 ? -28.077 -9.062 56.271 1.00 85.69 184 ILE A CA 1
ATOM 1422 C C . ILE A 1 184 ? -29.227 -8.179 56.759 1.00 85.69 184 ILE A C 1
ATOM 1424 O O . ILE A 1 184 ? -29.457 -7.131 56.175 1.00 85.69 184 ILE A O 1
ATOM 1428 N N . GLU A 1 185 ? -29.899 -8.541 57.854 1.00 86.25 185 GLU A N 1
ATOM 1429 C CA . GLU A 1 185 ? -30.994 -7.731 58.413 1.00 86.25 185 GLU A CA 1
ATOM 1430 C C . GLU A 1 185 ? -30.531 -6.321 58.810 1.00 86.25 185 GLU A C 1
ATOM 1432 O O . GLU A 1 185 ? -31.204 -5.343 58.495 1.00 86.25 185 GLU A O 1
ATOM 1437 N N . ARG A 1 186 ? -29.347 -6.198 59.430 1.00 88.88 186 ARG A N 1
ATOM 1438 C CA . ARG A 1 186 ? -28.743 -4.887 59.721 1.00 88.88 186 ARG A CA 1
ATOM 1439 C C . ARG A 1 186 ? -28.429 -4.101 58.452 1.00 88.88 186 ARG A C 1
ATOM 1441 O O . ARG A 1 186 ? -28.757 -2.924 58.384 1.00 88.88 186 ARG A O 1
ATOM 1448 N N . LEU A 1 187 ? -27.844 -4.752 57.446 1.00 88.88 187 LEU A N 1
ATOM 1449 C CA . LEU A 1 187 ? -27.528 -4.113 56.169 1.00 88.88 187 LEU A CA 1
ATOM 1450 C C . LEU A 1 187 ? -28.792 -3.606 55.459 1.00 88.88 187 LEU A C 1
ATOM 1452 O O . LEU A 1 187 ? -28.787 -2.503 54.927 1.00 88.88 187 LEU A O 1
ATOM 1456 N N . LEU A 1 188 ? -29.881 -4.380 55.464 1.00 86.62 188 LEU A N 1
ATOM 1457 C CA . LEU A 1 188 ? -31.154 -3.960 54.869 1.00 86.62 188 LEU A CA 1
ATOM 1458 C C . LEU A 1 188 ? -31.728 -2.729 55.586 1.00 86.62 188 LEU A C 1
ATOM 1460 O O . LEU A 1 188 ? -32.167 -1.799 54.917 1.00 86.62 188 LEU A O 1
ATOM 1464 N N . HIS A 1 189 ? -31.645 -2.681 56.919 1.00 88.06 189 HIS A N 1
ATOM 1465 C CA . HIS A 1 189 ? -32.061 -1.512 57.698 1.00 88.06 189 HIS A CA 1
ATOM 1466 C C . HIS A 1 189 ? -31.209 -0.268 57.386 1.00 88.06 189 HIS A C 1
ATOM 1468 O O . HIS A 1 189 ? -31.745 0.822 57.209 1.00 88.06 189 HIS A O 1
ATOM 1474 N N . GLU A 1 190 ? -29.885 -0.418 57.259 1.00 89.38 190 GLU A N 1
ATOM 1475 C CA . GLU A 1 190 ? -28.994 0.678 56.841 1.00 89.38 190 GLU A CA 1
ATOM 1476 C C . GLU A 1 190 ? -29.344 1.190 55.431 1.00 89.38 190 GLU A C 1
ATOM 1478 O O . GLU A 1 190 ? -29.354 2.396 55.184 1.00 89.38 190 GLU A O 1
ATOM 1483 N N . VAL A 1 191 ? -29.677 0.289 54.501 1.00 88.75 191 VAL A N 1
ATOM 1484 C CA . VAL A 1 191 ? -30.117 0.661 53.148 1.00 88.75 191 VAL A CA 1
ATOM 1485 C C . VAL A 1 191 ? -31.440 1.434 53.181 1.00 88.75 191 VAL A C 1
ATOM 1487 O O . VAL A 1 191 ? -31.549 2.450 52.496 1.00 88.75 191 VAL A O 1
ATOM 1490 N N . GLU A 1 192 ? -32.423 1.006 53.976 1.00 86.88 192 GLU A N 1
ATOM 1491 C CA . GLU A 1 192 ? -33.702 1.718 54.146 1.00 86.88 192 GLU A CA 1
ATOM 1492 C C . GLU A 1 192 ? -33.508 3.136 54.713 1.00 86.88 192 GLU A C 1
ATOM 1494 O O . GLU A 1 192 ? -34.114 4.099 54.232 1.00 86.88 192 GLU A O 1
ATOM 1499 N N . GLU A 1 193 ? -32.608 3.306 55.685 1.00 87.38 193 GLU A N 1
ATOM 1500 C CA . GLU A 1 193 ? -32.258 4.632 56.204 1.00 87.38 193 GLU A CA 1
ATOM 1501 C C . GLU A 1 193 ? -31.625 5.519 55.121 1.00 87.38 193 GLU A C 1
ATOM 1503 O O . GLU A 1 193 ? -31.985 6.696 54.984 1.00 87.38 193 GLU A O 1
ATOM 1508 N N . LEU A 1 194 ? -30.720 4.965 54.307 1.00 87.44 194 LEU A N 1
ATOM 1509 C CA . LEU A 1 194 ? -30.065 5.684 53.210 1.00 87.44 194 LEU A CA 1
ATOM 1510 C C . LEU A 1 194 ? -31.046 6.114 52.112 1.00 87.44 194 LEU A C 1
ATOM 1512 O O . LEU A 1 194 ? -30.890 7.200 51.551 1.00 87.44 194 LEU A O 1
ATOM 1516 N N . GLN A 1 195 ? -32.086 5.323 51.836 1.00 86.38 195 GLN A N 1
ATOM 1517 C CA . GLN A 1 195 ? -33.124 5.665 50.851 1.00 86.38 195 GLN A CA 1
ATOM 1518 C C . GLN A 1 195 ? -33.868 6.964 51.202 1.00 86.38 195 GLN A C 1
ATOM 1520 O O . GLN A 1 195 ? -34.312 7.688 50.306 1.00 86.38 195 GLN A O 1
ATOM 1525 N N . SER A 1 196 ?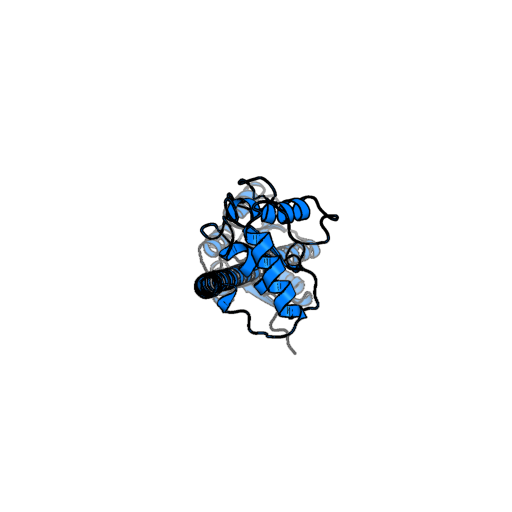 -33.945 7.299 52.493 1.00 82.62 196 SER A N 1
ATOM 1526 C CA . SER A 1 196 ? -34.581 8.524 52.993 1.00 82.62 196 SER A CA 1
ATOM 1527 C C . SER A 1 196 ? -33.658 9.754 52.970 1.00 82.62 196 SER A C 1
ATOM 1529 O O . SER A 1 196 ? -34.131 10.881 53.120 1.00 82.62 196 SER A O 1
ATOM 1531 N N . HIS A 1 197 ? -32.351 9.571 52.749 1.00 81.81 197 HIS A N 1
ATOM 1532 C CA . HIS A 1 197 ? -31.333 10.626 52.813 1.00 81.81 197 HIS A CA 1
ATOM 1533 C C . HIS A 1 197 ? -30.693 10.872 51.442 1.00 81.81 197 HIS A C 1
ATOM 1535 O O . HIS A 1 197 ? -29.575 10.448 51.142 1.00 81.81 197 HIS A O 1
ATOM 1541 N N . ALA A 1 198 ? -31.416 11.600 50.591 1.00 71.88 198 ALA A N 1
ATOM 1542 C CA . ALA A 1 198 ? -30.958 11.915 49.245 1.00 71.88 198 ALA A CA 1
ATOM 1543 C C . ALA A 1 198 ? -29.673 12.767 49.248 1.00 71.88 198 ALA A C 1
ATOM 1545 O O . ALA A 1 198 ? -29.617 13.823 49.874 1.00 71.88 198 ALA A O 1
ATOM 1546 N N . GLY A 1 199 ? -28.673 12.355 48.463 1.00 79.88 199 GLY A N 1
ATOM 1547 C CA . GLY A 1 199 ? -27.479 13.162 48.175 1.00 79.88 199 GLY A CA 1
ATOM 1548 C C . GLY A 1 199 ? -26.222 12.818 48.976 1.00 79.88 199 GLY A C 1
ATOM 1549 O O . GLY A 1 199 ? -25.184 13.422 48.720 1.00 79.88 199 GLY A O 1
ATOM 1550 N N . THR A 1 200 ? -26.278 11.839 49.879 1.00 86.81 200 THR A N 1
ATOM 1551 C CA . THR A 1 200 ? -25.097 11.352 50.607 1.00 86.81 200 THR A CA 1
ATOM 1552 C C . THR A 1 200 ? -24.326 10.329 49.762 1.00 86.81 200 THR A C 1
ATOM 1554 O O . THR A 1 200 ? -24.917 9.333 49.343 1.00 86.81 200 THR A O 1
ATOM 1557 N N . PRO A 1 201 ? -23.019 10.525 49.497 1.00 90.69 201 PRO A N 1
ATOM 1558 C CA . PRO A 1 201 ? -22.182 9.494 48.887 1.00 90.69 201 PRO A CA 1
ATOM 1559 C C . PRO A 1 201 ? -22.051 8.280 49.813 1.00 90.69 201 PRO A C 1
ATOM 1561 O O . PRO A 1 201 ? -21.768 8.433 51.000 1.00 90.69 201 PRO A O 1
ATOM 1564 N N . VAL A 1 202 ? -22.226 7.078 49.265 1.00 91.50 202 VAL A N 1
ATOM 1565 C CA . VAL A 1 202 ? -22.176 5.816 50.017 1.00 91.50 202 VAL A CA 1
ATOM 1566 C C . VAL A 1 202 ? -20.961 5.008 49.573 1.00 91.50 202 VAL A C 1
ATOM 1568 O O . VAL A 1 202 ? -20.749 4.818 48.377 1.00 91.50 202 VAL A O 1
ATOM 1571 N N . LEU A 1 203 ? -20.177 4.514 50.534 1.00 93.06 203 LEU A N 1
ATOM 1572 C CA . LEU A 1 203 ? -19.072 3.586 50.292 1.00 93.06 203 LEU A CA 1
ATOM 1573 C C . LEU A 1 203 ? -19.501 2.169 50.686 1.00 93.06 203 LEU A C 1
ATOM 1575 O O . LEU A 1 203 ? -19.808 1.921 51.849 1.00 93.06 203 LEU A O 1
ATOM 1579 N N . ILE A 1 204 ? -19.484 1.238 49.732 1.00 90.94 204 ILE A N 1
ATOM 1580 C CA . ILE A 1 204 ? -19.862 -0.164 49.954 1.00 90.94 204 ILE A CA 1
ATOM 1581 C C . ILE A 1 204 ? -18.592 -1.016 49.966 1.00 90.94 204 ILE A C 1
ATOM 1583 O O . ILE A 1 204 ? -17.874 -1.088 48.971 1.00 90.94 204 ILE A O 1
ATOM 1587 N N . GLN A 1 205 ? -18.312 -1.676 51.089 1.00 91.12 205 GLN A N 1
ATOM 1588 C CA . GLN A 1 205 ? -17.125 -2.516 51.261 1.00 91.12 205 GLN A CA 1
ATOM 1589 C C . GLN A 1 205 ? -17.494 -3.998 51.339 1.00 91.12 205 GLN A C 1
ATOM 1591 O O . GLN A 1 205 ? -18.544 -4.371 51.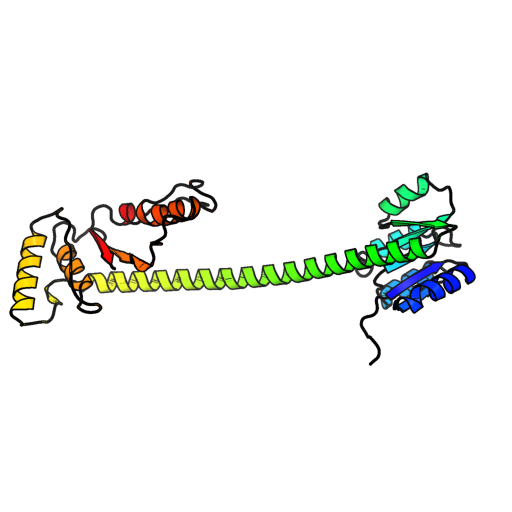854 1.00 91.12 205 GLN A O 1
ATOM 1596 N N . GLY A 1 206 ? -16.607 -4.852 50.834 1.00 88.06 206 GLY A N 1
ATOM 1597 C CA . GLY A 1 206 ? -16.776 -6.300 50.862 1.00 88.06 206 GLY A CA 1
ATOM 1598 C C . GLY A 1 206 ? -15.870 -7.004 49.858 1.00 88.06 206 GLY A C 1
ATOM 1599 O O . GLY A 1 206 ? -15.361 -6.378 48.922 1.00 88.06 206 GLY A O 1
ATOM 1600 N N . GLU A 1 207 ? -15.686 -8.310 50.039 1.00 86.75 207 GLU A N 1
ATOM 1601 C CA . GLU A 1 207 ? -14.897 -9.156 49.136 1.00 86.75 207 GLU A CA 1
ATOM 1602 C C . GLU A 1 207 ? -15.483 -9.181 47.710 1.00 86.75 207 GLU A C 1
ATOM 1604 O O . GLU A 1 207 ? -16.596 -8.709 47.447 1.00 86.75 207 GLU A O 1
ATOM 1609 N N . SER A 1 208 ? -14.717 -9.679 46.739 1.00 78.81 208 SER A N 1
ATOM 1610 C CA . SER A 1 208 ? -15.229 -9.823 45.372 1.00 78.81 208 SER A CA 1
ATOM 1611 C C . SER A 1 208 ? -16.369 -10.850 45.328 1.00 78.81 208 SER A C 1
ATOM 1613 O O . SER A 1 208 ? -16.322 -11.863 46.019 1.00 78.81 208 SER A O 1
ATOM 1615 N N . GLY A 1 209 ? -17.420 -10.571 44.554 1.00 77.00 209 GLY A N 1
ATOM 1616 C CA . GLY A 1 209 ? -18.567 -11.475 44.390 1.00 77.00 209 GLY A CA 1
ATOM 1617 C C . GLY A 1 209 ? -19.613 -11.480 45.517 1.00 77.00 209 GLY A C 1
ATOM 1618 O O . GLY A 1 209 ? -20.604 -12.190 45.398 1.00 77.00 209 GLY A O 1
ATOM 1619 N N . VAL A 1 210 ? -19.468 -10.673 46.577 1.00 83.69 210 VAL A N 1
ATOM 1620 C CA . VAL A 1 210 ? -20.421 -10.658 47.718 1.00 83.69 210 VAL A CA 1
ATOM 1621 C C . VAL A 1 210 ? -21.710 -9.859 47.477 1.00 83.69 210 VAL A C 1
ATOM 1623 O O . VAL A 1 210 ? -22.519 -9.709 48.388 1.00 83.69 210 VAL A O 1
ATOM 1626 N N . GLY A 1 211 ? -21.910 -9.321 46.270 1.00 81.44 211 GLY A N 1
ATOM 1627 C CA . GLY A 1 211 ? -23.132 -8.589 45.927 1.00 81.44 211 GLY A CA 1
ATOM 1628 C C . GLY A 1 211 ? -23.121 -7.092 46.252 1.00 81.44 211 GLY A C 1
ATOM 1629 O O . GLY A 1 211 ? -24.172 -6.526 46.519 1.00 81.44 211 GLY A O 1
ATOM 1630 N N . LYS A 1 212 ? -21.966 -6.415 46.209 1.00 86.69 212 LYS A N 1
ATOM 1631 C CA . LYS A 1 212 ? -21.881 -4.954 46.439 1.00 86.69 212 LYS A CA 1
ATOM 1632 C C . LYS A 1 212 ? -22.793 -4.143 45.506 1.00 86.69 212 LYS A C 1
ATOM 1634 O O . LYS A 1 212 ? -23.466 -3.217 45.951 1.00 86.69 212 LYS A O 1
ATOM 1639 N N . GLU A 1 213 ? -22.891 -4.550 44.240 1.00 84.12 213 GLU A N 1
ATOM 1640 C CA . GLU A 1 213 ? -23.789 -3.920 43.268 1.00 84.12 213 GLU A CA 1
ATOM 1641 C C . GLU A 1 213 ? -25.277 -4.097 43.631 1.00 84.12 213 GLU A C 1
ATOM 1643 O O . GLU A 1 213 ? -26.057 -3.166 43.437 1.00 84.12 213 GLU A O 1
ATOM 1648 N N . LEU A 1 214 ? -25.675 -5.240 44.219 1.00 83.56 214 LEU A N 1
ATOM 1649 C CA . LEU A 1 214 ? -27.051 -5.454 44.707 1.00 83.56 214 LEU A CA 1
ATOM 1650 C C . LEU A 1 214 ? -27.429 -4.372 45.724 1.00 83.56 214 LEU A C 1
ATOM 1652 O O . LEU A 1 214 ? -28.511 -3.795 45.647 1.00 83.56 214 LEU A O 1
ATOM 1656 N N . VAL A 1 215 ? -26.515 -4.078 46.652 1.00 87.25 215 VAL A N 1
ATOM 1657 C CA . VAL A 1 215 ? -26.707 -3.060 47.692 1.00 87.25 215 VAL A CA 1
ATOM 1658 C C . VAL A 1 215 ? -26.809 -1.666 47.073 1.00 87.25 215 VAL A C 1
ATOM 1660 O O . VAL A 1 215 ? -27.732 -0.922 47.396 1.00 87.25 215 VAL A O 1
ATOM 1663 N N . ALA A 1 216 ? -25.922 -1.325 46.131 1.00 88.25 216 ALA A N 1
ATOM 1664 C CA . ALA A 1 216 ? -25.960 -0.038 45.431 1.00 88.25 216 ALA A CA 1
ATOM 1665 C C . ALA A 1 216 ? -27.288 0.182 44.688 1.00 88.25 216 ALA A C 1
ATOM 1667 O O . ALA A 1 216 ? -27.884 1.261 44.762 1.00 88.25 216 ALA A O 1
ATOM 1668 N N . ARG A 1 217 ? -27.780 -0.858 44.005 1.00 85.81 217 ARG A N 1
ATOM 1669 C CA . ARG A 1 217 ? -29.071 -0.831 43.310 1.00 85.81 217 ARG A CA 1
ATOM 1670 C C . ARG A 1 217 ? -30.237 -0.707 44.286 1.00 85.81 217 ARG A C 1
ATOM 1672 O O . ARG A 1 217 ? -31.129 0.097 44.038 1.00 85.81 217 ARG A O 1
ATOM 1679 N N . ALA A 1 218 ? -30.204 -1.412 45.417 1.00 86.38 218 ALA A N 1
ATOM 1680 C CA . ALA A 1 218 ? -31.234 -1.299 46.449 1.00 86.38 218 ALA A CA 1
ATOM 1681 C C . ALA A 1 218 ? -31.330 0.125 47.028 1.00 86.38 218 ALA A C 1
ATOM 1683 O O . ALA A 1 218 ? -32.435 0.628 47.231 1.00 86.38 218 ALA A O 1
ATOM 1684 N N . VAL A 1 219 ? -30.199 0.809 47.233 1.00 88.31 219 VAL A N 1
ATOM 1685 C CA . VAL A 1 219 ? -30.188 2.225 47.646 1.00 88.31 219 VAL A CA 1
ATOM 1686 C C . VAL A 1 219 ? -30.812 3.119 46.566 1.00 88.31 219 VAL A C 1
ATOM 1688 O O . VAL A 1 219 ? -31.622 3.988 46.883 1.00 88.31 219 VAL A O 1
ATOM 1691 N N . HIS A 1 220 ? -30.471 2.910 45.290 1.00 87.69 220 HIS A N 1
ATOM 1692 C CA . HIS A 1 220 ? -30.993 3.721 44.187 1.00 87.69 220 HIS A CA 1
ATOM 1693 C C . HIS A 1 220 ? -32.502 3.530 43.964 1.00 87.69 220 HIS A C 1
ATOM 1695 O O . HIS A 1 220 ? -33.249 4.508 44.009 1.00 87.69 220 HIS A O 1
ATOM 1701 N N . TYR A 1 221 ? -32.957 2.290 43.761 1.00 84.94 221 TYR A N 1
ATOM 1702 C CA . TYR A 1 221 ? -34.343 1.991 43.382 1.00 84.94 221 TYR A CA 1
ATOM 1703 C C . TYR A 1 221 ? -35.351 2.150 44.526 1.00 84.94 221 TYR A C 1
ATOM 1705 O O . TYR A 1 221 ? -36.542 2.322 44.268 1.00 84.94 221 TYR A O 1
ATOM 1713 N N . GLY A 1 222 ? -34.903 2.134 45.784 1.00 83.19 222 GLY A N 1
ATOM 1714 C CA . GLY A 1 222 ? -35.757 2.494 46.920 1.00 83.19 222 GLY A CA 1
ATOM 1715 C C . GLY A 1 222 ? -35.705 3.976 47.308 1.00 83.19 222 GLY A C 1
ATOM 1716 O O . GLY A 1 222 ? -36.530 4.423 48.099 1.00 83.19 222 GLY A O 1
ATOM 1717 N N . GLY A 1 223 ? -34.755 4.746 46.769 1.00 85.06 223 GLY A N 1
ATOM 1718 C CA . GLY A 1 223 ? -34.554 6.152 47.118 1.00 85.06 223 GLY A CA 1
ATOM 1719 C C . GLY A 1 223 ? -35.358 7.139 46.266 1.00 85.06 223 GLY A C 1
ATOM 1720 O O . GLY A 1 223 ? -36.107 6.784 45.357 1.00 85.06 223 GLY A O 1
ATOM 1721 N N . SER A 1 224 ? -35.146 8.435 46.512 1.00 85.56 224 SER A N 1
ATOM 1722 C CA . SER A 1 224 ? -35.812 9.524 45.775 1.00 85.56 224 SER A CA 1
ATOM 1723 C C . SER A 1 224 ? -35.393 9.662 44.304 1.00 85.56 224 SER A C 1
ATOM 1725 O O . SER A 1 224 ? -36.051 10.377 43.552 1.00 85.56 224 SER A O 1
ATOM 1727 N N . ARG A 1 225 ? -34.309 8.992 43.887 1.00 86.25 225 ARG A N 1
ATOM 1728 C CA . ARG A 1 225 ? -33.777 9.008 42.511 1.00 86.25 225 ARG A CA 1
ATOM 1729 C C . ARG A 1 225 ? -34.110 7.752 41.706 1.00 86.25 225 ARG A C 1
ATOM 1731 O O . ARG A 1 225 ? -33.534 7.568 40.641 1.00 86.25 225 ARG A O 1
ATOM 1738 N N . ARG A 1 226 ? -35.019 6.910 42.201 1.00 84.38 226 ARG A N 1
ATOM 1739 C CA . ARG A 1 226 ? -35.393 5.619 41.596 1.00 84.38 226 ARG A CA 1
ATOM 1740 C C . ARG A 1 226 ? -35.833 5.687 40.129 1.00 84.38 226 ARG A C 1
ATOM 1742 O O . ARG A 1 226 ? -35.696 4.705 39.416 1.00 84.38 226 ARG A O 1
ATOM 1749 N N . ASP A 1 227 ? -36.385 6.827 39.712 1.00 81.69 227 ASP A N 1
ATOM 1750 C CA . ASP A 1 227 ? -36.888 7.052 38.352 1.00 81.69 227 ASP A CA 1
ATOM 1751 C C . ASP A 1 227 ? -35.800 7.645 37.425 1.00 81.69 227 ASP A C 1
ATOM 1753 O O . ASP A 1 227 ? -36.033 7.863 36.238 1.00 81.69 227 ASP A O 1
ATOM 1757 N N . GLY A 1 228 ? -34.614 7.947 37.969 1.00 83.06 228 GLY A N 1
ATOM 1758 C CA . GLY A 1 228 ? -33.448 8.431 37.233 1.00 83.06 228 GLY A CA 1
ATOM 1759 C C . GLY A 1 228 ? -32.511 7.297 36.787 1.00 83.06 228 GLY A C 1
ATOM 1760 O O . GLY A 1 228 ? -32.677 6.150 37.189 1.00 83.06 228 GLY A O 1
ATOM 1761 N N . PRO A 1 229 ? -31.486 7.595 35.973 1.00 85.12 229 PRO A N 1
ATOM 1762 C CA . PRO A 1 229 ? -30.560 6.581 35.468 1.00 85.12 229 PRO A CA 1
ATOM 1763 C C . PRO A 1 229 ? -29.649 6.007 36.569 1.00 85.12 229 PRO A C 1
ATOM 1765 O O . PRO A 1 229 ? -29.065 6.754 37.355 1.00 85.12 229 PRO A O 1
ATOM 1768 N N . PHE A 1 230 ? -29.451 4.687 36.585 1.00 84.25 230 PHE A N 1
ATOM 1769 C CA . PHE A 1 230 ? -28.386 4.032 37.354 1.00 84.25 230 PHE A CA 1
ATOM 1770 C C . PHE A 1 230 ? -27.223 3.688 36.418 1.00 84.25 230 PHE A C 1
ATOM 1772 O O . PHE A 1 230 ? -27.299 2.738 35.641 1.00 84.25 230 PHE A O 1
ATOM 1779 N N . VAL A 1 231 ? -26.142 4.466 36.472 1.00 85.94 231 VAL A N 1
ATOM 1780 C CA . VAL A 1 231 ? -24.964 4.274 35.616 1.00 85.94 231 VAL A CA 1
ATOM 1781 C C . VAL A 1 231 ? -23.875 3.574 36.415 1.00 85.94 231 VAL A C 1
ATOM 1783 O O . VAL A 1 231 ? -23.352 4.129 37.381 1.00 85.94 231 VAL A O 1
ATOM 1786 N N . ARG A 1 232 ? -23.516 2.356 36.005 1.00 85.06 232 ARG A N 1
ATOM 1787 C CA . ARG A 1 232 ? -22.373 1.622 36.556 1.00 85.06 232 ARG A CA 1
ATOM 1788 C C . ARG A 1 232 ? -21.109 1.954 35.770 1.00 85.06 232 ARG A C 1
ATOM 1790 O O . ARG A 1 232 ? -21.098 1.844 34.546 1.00 85.06 232 ARG A O 1
ATOM 1797 N N . VAL A 1 233 ? -20.043 2.288 36.482 1.00 83.62 233 VAL A N 1
ATOM 1798 C CA . VAL A 1 233 ? -18.711 2.549 35.940 1.00 83.62 233 VAL A CA 1
ATOM 1799 C C . VAL A 1 233 ? -17.754 1.514 36.503 1.00 83.62 233 VAL A C 1
ATOM 1801 O O . VAL A 1 233 ? -17.565 1.436 37.710 1.00 83.62 233 VAL A O 1
ATOM 1804 N N . ASP A 1 234 ? -17.159 0.727 35.618 1.00 80.31 234 ASP A N 1
ATOM 1805 C CA . ASP A 1 234 ? -16.100 -0.219 35.958 1.00 80.31 234 ASP A CA 1
ATOM 1806 C C . ASP A 1 234 ? -14.759 0.530 36.005 1.00 80.31 234 ASP A C 1
ATOM 1808 O O . ASP A 1 234 ? -14.214 0.940 34.973 1.00 80.31 234 ASP A O 1
ATOM 1812 N N . CYS A 1 235 ? -14.241 0.756 37.212 1.00 75.94 235 CYS A N 1
ATOM 1813 C CA . CYS A 1 235 ? -13.007 1.496 37.447 1.00 75.94 235 CYS A CA 1
ATOM 1814 C C . CYS A 1 235 ? -11.768 0.771 36.912 1.00 75.94 235 CYS A C 1
ATOM 1816 O O . CYS A 1 235 ? -10.749 1.428 36.682 1.00 75.94 235 CYS A O 1
ATOM 1818 N N . ALA A 1 236 ? -11.822 -0.542 36.661 1.00 71.12 236 ALA A N 1
ATOM 1819 C CA . ALA A 1 236 ? -10.723 -1.258 36.016 1.00 71.12 236 ALA A CA 1
ATOM 1820 C C . ALA A 1 236 ? -10.546 -0.841 34.547 1.00 71.12 236 ALA A C 1
ATOM 1822 O O . ALA A 1 236 ? -9.439 -0.914 34.009 1.00 71.12 236 ALA A O 1
ATOM 1823 N N . GLN A 1 237 ? -11.616 -0.360 33.904 1.00 65.94 237 GLN A N 1
ATOM 1824 C CA . GLN A 1 237 ? -11.578 0.162 32.534 1.00 65.94 237 GLN A CA 1
ATOM 1825 C C . GLN A 1 237 ? -11.091 1.611 32.464 1.00 65.94 237 GLN A C 1
ATOM 1827 O O . GLN A 1 237 ? -10.747 2.085 31.381 1.00 65.94 237 GLN A O 1
ATOM 1832 N N . ILE A 1 238 ? -11.034 2.315 33.598 1.00 68.31 238 ILE A N 1
ATOM 1833 C CA . ILE A 1 238 ? -10.445 3.649 33.672 1.00 68.31 238 ILE A CA 1
ATOM 1834 C C . ILE A 1 238 ? -8.927 3.478 33.816 1.00 68.31 238 ILE A C 1
ATOM 1836 O O . ILE A 1 238 ? -8.466 2.914 34.812 1.00 68.31 238 ILE A O 1
ATOM 1840 N N . PRO A 1 239 ? -8.116 3.962 32.856 1.00 64.50 239 PRO A N 1
ATOM 1841 C CA . PRO A 1 239 ? -6.667 3.840 32.937 1.00 64.50 239 PRO A CA 1
ATOM 1842 C C . PRO A 1 239 ? -6.138 4.461 34.238 1.00 64.50 239 PRO A C 1
ATOM 1844 O O . PRO A 1 239 ? -6.188 5.676 34.421 1.00 64.50 239 PRO A O 1
ATOM 1847 N N . ARG A 1 240 ? -5.612 3.630 35.148 1.00 60.50 240 ARG A N 1
ATOM 1848 C CA . ARG A 1 240 ? -5.053 4.084 36.439 1.00 60.50 240 ARG A CA 1
ATOM 1849 C C . ARG A 1 240 ? -3.788 4.933 36.253 1.00 60.50 240 ARG A C 1
ATOM 1851 O O . ARG A 1 240 ? -3.513 5.836 37.040 1.00 60.50 240 ARG A O 1
ATOM 1858 N N . ASP A 1 241 ? -3.067 4.702 35.157 1.00 57.03 241 ASP A N 1
ATOM 1859 C CA . ASP A 1 241 ? -1.875 5.447 34.748 1.00 57.03 241 ASP A CA 1
ATOM 1860 C C . ASP A 1 241 ? -2.242 6.738 33.984 1.00 57.03 241 ASP A C 1
ATOM 1862 O O . ASP A 1 241 ? -1.804 6.959 32.856 1.00 57.03 241 ASP A O 1
ATOM 1866 N N . ILE A 1 242 ? -2.966 7.663 34.625 1.00 55.16 242 ILE A N 1
ATOM 1867 C CA . ILE A 1 242 ? -3.247 9.027 34.110 1.00 55.16 242 ILE A CA 1
ATOM 1868 C C . ILE A 1 242 ? -1.930 9.822 33.866 1.00 55.16 242 ILE A C 1
ATOM 1870 O O . ILE A 1 242 ? -1.917 10.971 33.451 1.00 55.16 242 ILE A O 1
ATOM 1874 N N . VAL A 1 243 ? -0.749 9.253 34.098 1.00 51.75 243 VAL A N 1
ATOM 1875 C CA . VAL A 1 243 ? 0.481 10.025 34.304 1.00 51.75 243 VAL A CA 1
ATOM 1876 C C . VAL A 1 243 ? 1.334 10.186 33.036 1.00 51.75 243 VAL A C 1
ATOM 1878 O O . VAL A 1 243 ? 2.031 11.196 32.933 1.00 51.75 243 VAL A O 1
ATOM 1881 N N . LYS A 1 244 ? 1.262 9.290 32.038 1.00 52.28 244 LYS A N 1
ATOM 1882 C CA . LYS A 1 244 ? 2.333 9.181 31.019 1.00 52.28 244 LYS A CA 1
ATOM 1883 C C . LYS A 1 244 ? 2.196 10.082 29.781 1.00 52.28 244 LYS A C 1
ATOM 1885 O O . LYS A 1 244 ? 3.223 10.509 29.263 1.00 52.28 244 LYS A O 1
ATOM 1890 N N . SER A 1 245 ? 0.989 10.431 29.328 1.00 58.34 245 SER A N 1
ATOM 1891 C CA . SER A 1 245 ? 0.791 11.341 28.181 1.00 58.34 245 SER A CA 1
ATOM 1892 C C . SER A 1 245 ? -0.484 12.182 28.315 1.00 58.34 245 SER A C 1
ATOM 1894 O O . SER A 1 245 ? -1.446 11.763 28.956 1.00 58.34 245 SER A O 1
ATOM 1896 N N . PHE A 1 246 ? -0.496 13.384 27.728 1.00 64.94 246 PHE A N 1
ATOM 1897 C CA . PHE A 1 246 ? -1.659 14.287 27.730 1.00 64.94 246 PHE A CA 1
ATOM 1898 C C . PHE A 1 246 ? -2.887 13.665 27.043 1.00 64.94 246 PHE A C 1
ATOM 1900 O O . PHE A 1 246 ? -4.020 13.850 27.484 1.00 64.94 246 PHE A O 1
ATOM 1907 N N . GLU A 1 247 ? -2.652 12.875 26.003 1.00 63.72 247 GLU A N 1
ATOM 1908 C CA . GLU A 1 247 ? -3.685 12.199 25.221 1.00 63.72 247 GLU A CA 1
ATOM 1909 C C . GLU A 1 247 ? -4.420 11.135 26.050 1.00 63.72 247 GLU A C 1
ATOM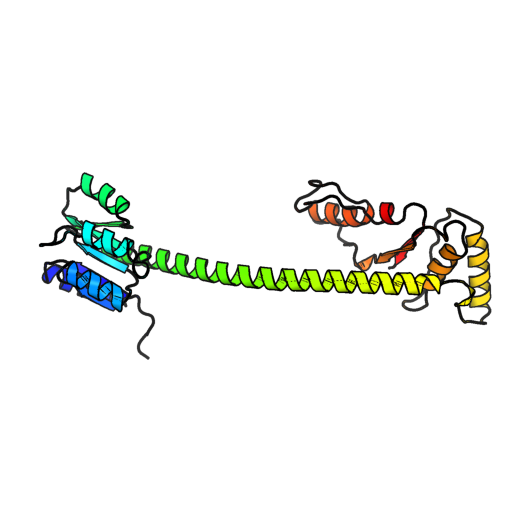 1911 O O . GLU A 1 247 ? -5.645 11.159 26.152 1.00 63.72 247 GLU A O 1
ATOM 1916 N N . GLN A 1 248 ? -3.681 10.298 26.788 1.00 61.91 248 GLN A N 1
ATOM 1917 C CA . GLN A 1 248 ? -4.263 9.298 27.695 1.00 61.91 248 GLN A CA 1
ATOM 1918 C C . GLN A 1 248 ? -5.071 9.934 28.837 1.00 61.91 248 GLN A C 1
ATOM 1920 O O . GLN A 1 248 ? -6.098 9.391 29.246 1.00 61.91 248 GLN A O 1
ATOM 1925 N N . ARG A 1 249 ? -4.648 11.108 29.336 1.00 68.19 249 ARG A N 1
ATOM 1926 C CA . ARG A 1 249 ? -5.427 11.884 30.323 1.00 68.19 249 ARG A CA 1
ATOM 1927 C C . ARG A 1 249 ? -6.737 12.372 29.735 1.00 68.19 249 ARG A C 1
ATOM 1929 O O . ARG A 1 249 ? -7.776 12.251 30.377 1.00 68.19 249 ARG A O 1
ATOM 1936 N N . SER A 1 250 ? -6.667 12.922 28.529 1.00 65.94 250 SER A N 1
ATOM 1937 C CA . SER A 1 250 ? -7.821 13.482 27.831 1.00 65.94 250 SER A CA 1
ATOM 1938 C C . SER A 1 250 ? -8.846 12.392 27.525 1.00 65.94 250 SER A C 1
ATOM 1940 O O . SER A 1 250 ? -10.035 12.597 27.747 1.00 65.94 250 SER A O 1
ATOM 1942 N N . GLN A 1 251 ? -8.389 11.194 27.152 1.00 66.81 251 GLN A N 1
ATOM 1943 C CA . GLN A 1 251 ? -9.253 10.043 26.898 1.00 66.81 251 GLN A CA 1
ATOM 1944 C C . GLN A 1 251 ? -9.909 9.488 28.178 1.00 66.81 251 GLN A C 1
ATOM 1946 O O . GLN A 1 251 ? -11.105 9.202 28.179 1.00 66.81 251 GLN A O 1
ATOM 1951 N N . ALA A 1 252 ? -9.169 9.385 29.289 1.00 70.06 252 ALA A N 1
ATOM 1952 C CA . ALA A 1 252 ? -9.728 8.931 30.568 1.00 70.06 252 ALA A CA 1
ATOM 1953 C C . ALA A 1 252 ? -10.736 9.937 31.160 1.00 70.06 252 ALA A C 1
ATOM 1955 O O . ALA A 1 252 ? -11.802 9.547 31.635 1.00 70.06 252 ALA A O 1
ATOM 1956 N N . LEU A 1 253 ? -10.430 11.238 31.101 1.00 74.62 253 LEU A N 1
ATOM 1957 C CA . LEU A 1 253 ? -11.340 12.297 31.552 1.00 74.62 253 LEU A CA 1
ATOM 1958 C C . LEU A 1 253 ? -12.568 12.421 30.646 1.00 74.62 253 LEU A C 1
ATOM 1960 O O . LEU A 1 253 ? -13.658 12.681 31.147 1.00 74.62 253 LEU A O 1
ATOM 1964 N N . SER A 1 254 ? -12.408 12.172 29.346 1.00 78.25 254 SER A N 1
ATOM 1965 C CA . SER A 1 254 ? -13.503 12.111 28.376 1.00 78.25 254 SER A CA 1
ATOM 1966 C C . SER A 1 254 ? -14.564 11.071 28.757 1.00 78.25 254 SER A C 1
ATOM 1968 O O . SER A 1 254 ? -15.752 11.361 28.663 1.00 78.25 254 SER A O 1
ATOM 1970 N N . LEU A 1 255 ? -14.176 9.899 29.274 1.00 78.31 255 LEU A N 1
ATOM 1971 C CA . LEU A 1 255 ? -15.147 8.892 29.727 1.00 78.31 255 LEU A CA 1
ATOM 1972 C C . LEU A 1 255 ? -16.002 9.399 30.899 1.00 78.31 255 LEU A C 1
ATOM 1974 O O . LEU A 1 255 ? -17.205 9.155 30.952 1.00 78.31 255 LEU A O 1
ATOM 1978 N N . LEU A 1 256 ? -15.398 10.124 31.843 1.00 82.00 256 LEU A N 1
ATOM 1979 C CA . LEU A 1 256 ? -16.102 10.635 33.021 1.00 82.00 256 LEU A CA 1
ATOM 1980 C C . LEU A 1 256 ? -16.944 11.875 32.695 1.00 82.00 256 LEU A C 1
ATOM 1982 O O . LEU A 1 256 ? -18.127 11.930 33.034 1.00 82.00 256 LEU A O 1
ATOM 1986 N N . PHE A 1 257 ? -16.339 12.868 32.046 1.00 85.75 257 PHE A N 1
ATOM 1987 C CA . PHE A 1 257 ? -16.893 14.215 31.887 1.00 85.75 257 PHE A CA 1
ATOM 1988 C C . PHE A 1 257 ? -17.434 14.506 30.483 1.00 85.75 257 PHE A C 1
ATOM 1990 O O . PHE A 1 257 ? -18.187 15.463 30.314 1.00 85.75 257 PHE A O 1
ATOM 1997 N N . GLY A 1 258 ? -17.097 13.678 29.498 1.00 84.62 258 GLY A N 1
ATOM 1998 C CA . GLY A 1 258 ? -17.397 13.905 28.091 1.00 84.62 258 GLY A CA 1
ATOM 1999 C C . GLY A 1 258 ? -16.333 14.746 27.394 1.00 84.62 258 GLY A C 1
ATOM 2000 O O . GLY A 1 258 ? -15.381 15.233 28.011 1.00 84.62 258 GLY A O 1
ATOM 2001 N N . HIS A 1 259 ? -16.503 14.920 26.088 1.00 82.94 259 HIS A N 1
ATOM 2002 C CA . HIS A 1 259 ? -15.704 15.837 25.286 1.00 82.94 259 HIS A CA 1
ATOM 2003 C C . HIS A 1 259 ? -16.517 16.423 24.136 1.00 82.94 259 HIS A C 1
ATOM 2005 O O . HIS A 1 259 ? -17.533 15.870 23.719 1.00 82.94 259 HIS A O 1
ATOM 2011 N N . VAL A 1 260 ? -16.038 17.553 23.626 1.00 89.19 260 VAL A N 1
ATOM 2012 C CA . VAL A 1 260 ? -16.494 18.125 22.359 1.00 89.19 260 VAL A CA 1
ATOM 2013 C C . VAL A 1 260 ? -15.529 17.732 21.251 1.00 89.19 260 VAL A C 1
ATOM 2015 O O . VAL A 1 260 ? -14.340 17.504 21.507 1.00 89.19 260 VAL A O 1
ATOM 2018 N N . ARG A 1 261 ? -16.023 17.698 20.018 1.00 86.94 261 ARG A N 1
ATOM 2019 C CA . ARG A 1 261 ? -15.215 17.450 18.830 1.00 86.94 261 ARG A CA 1
ATOM 2020 C C . ARG A 1 261 ? -13.980 18.355 18.808 1.00 86.94 261 ARG A C 1
ATOM 2022 O O . ARG A 1 261 ? -14.075 19.573 18.968 1.00 86.94 261 ARG A O 1
ATOM 2029 N N . GLY A 1 262 ? -12.814 17.751 18.589 1.00 83.19 262 GLY A N 1
ATOM 2030 C CA . GLY A 1 262 ? -11.521 18.439 18.551 1.00 83.19 262 GLY A CA 1
ATOM 2031 C C . GLY A 1 262 ? -10.877 18.714 19.916 1.00 83.19 262 GLY A C 1
ATOM 2032 O O . GLY A 1 262 ? -9.874 19.422 19.969 1.00 83.19 262 GLY A O 1
ATOM 2033 N N . ALA A 1 263 ? -11.406 18.170 21.017 1.00 80.81 263 ALA A N 1
ATOM 2034 C CA . ALA A 1 263 ? -10.809 18.334 22.347 1.00 80.81 263 ALA A CA 1
ATOM 2035 C C . ALA A 1 263 ? -9.417 17.680 22.496 1.00 80.81 263 ALA A C 1
ATOM 2037 O O . ALA A 1 263 ? -8.615 18.131 23.314 1.00 80.81 263 ALA A O 1
ATOM 2038 N N . PHE A 1 264 ? -9.131 16.623 21.731 1.00 79.19 264 PHE A N 1
ATOM 2039 C CA . PHE A 1 264 ? -7.841 15.929 21.659 1.00 79.19 264 PHE A CA 1
ATOM 2040 C C . PHE A 1 264 ? -7.708 15.207 20.305 1.00 79.19 264 PHE A C 1
ATOM 2042 O O . PHE A 1 264 ? -8.663 15.147 19.528 1.00 79.19 264 PHE A O 1
ATOM 2049 N N . GLU A 1 265 ? -6.522 14.686 19.996 1.00 70.44 265 GLU A N 1
ATOM 2050 C CA . GLU A 1 265 ? -6.273 13.921 18.768 1.00 70.44 265 GLU A CA 1
ATOM 2051 C C . GLU A 1 265 ? -7.122 12.632 18.766 1.00 70.44 265 GLU A C 1
ATOM 2053 O O . GLU A 1 265 ? -7.087 11.858 19.717 1.00 70.44 265 GLU A O 1
ATOM 2058 N N . GLY A 1 266 ? -7.973 12.447 17.748 1.00 72.38 266 GLY A N 1
ATOM 2059 C CA . GLY A 1 266 ? -8.969 11.362 17.693 1.00 72.38 266 GLY A CA 1
ATOM 2060 C C . GLY A 1 266 ? -10.347 11.677 18.305 1.00 72.38 266 GLY A C 1
ATOM 2061 O O . GLY A 1 266 ? -11.211 10.804 18.342 1.00 72.38 266 GLY A O 1
ATOM 2062 N N . ALA A 1 267 ? -10.591 12.906 18.777 1.00 78.25 267 ALA A N 1
ATOM 2063 C CA . ALA A 1 267 ? -11.923 13.377 19.179 1.00 78.25 267 ALA A CA 1
ATOM 2064 C C . ALA A 1 267 ? -12.753 13.806 17.952 1.00 78.25 267 ALA A C 1
ATOM 2066 O O . ALA A 1 267 ? -12.955 15.002 17.712 1.00 78.25 267 ALA A O 1
ATOM 2067 N N . ASP A 1 268 ? -13.189 12.834 17.151 1.00 79.0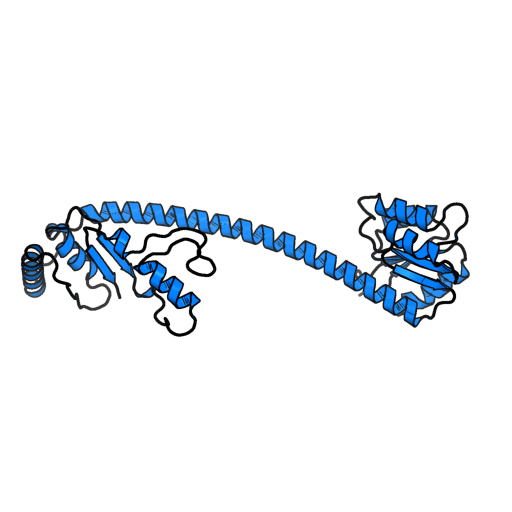6 268 ASP A N 1
ATOM 2068 C CA . ASP A 1 268 ? -13.854 13.081 15.862 1.00 79.06 268 ASP A CA 1
ATOM 2069 C C . ASP A 1 268 ? -15.296 13.607 15.992 1.00 79.06 268 ASP A C 1
ATOM 2071 O O . ASP A 1 268 ? -15.771 14.301 15.089 1.00 79.06 268 ASP A O 1
ATOM 2075 N N . ASP A 1 269 ? -15.945 13.361 17.135 1.00 78.81 269 ASP A N 1
ATOM 2076 C CA . ASP A 1 269 ? -17.336 13.715 17.439 1.00 78.81 269 ASP A CA 1
ATOM 2077 C C . ASP A 1 269 ? -17.498 14.215 18.889 1.00 78.81 269 ASP A C 1
ATOM 2079 O O . ASP A 1 269 ? -16.567 14.166 19.693 1.00 78.81 269 ASP A O 1
ATOM 2083 N N . ASP A 1 270 ? -18.695 14.700 19.229 1.00 82.44 270 ASP A N 1
ATOM 2084 C CA . ASP A 1 270 ? -19.075 15.006 20.612 1.00 82.44 270 ASP A CA 1
ATOM 2085 C C . ASP A 1 270 ? -19.425 13.716 21.375 1.00 82.44 270 ASP A C 1
ATOM 2087 O O . ASP A 1 270 ? -20.072 12.810 20.841 1.00 82.44 270 ASP A O 1
ATOM 2091 N N . HIS A 1 271 ? -19.055 13.647 22.654 1.00 81.88 271 HIS A N 1
ATOM 2092 C CA . HIS A 1 271 ? -19.330 12.496 23.512 1.00 81.88 271 HIS A CA 1
ATOM 2093 C C . HIS A 1 271 ? -19.792 12.923 24.905 1.00 81.88 271 HIS A C 1
ATOM 2095 O O . HIS A 1 271 ? -19.116 13.693 25.592 1.00 81.88 271 HIS A O 1
ATOM 2101 N N . ASP A 1 272 ? -20.912 12.362 25.356 1.00 82.56 272 ASP A N 1
ATOM 2102 C CA . ASP A 1 272 ? -21.416 12.554 26.713 1.00 82.56 272 ASP A CA 1
ATOM 2103 C C . ASP A 1 272 ? -20.734 11.580 27.682 1.00 82.56 272 ASP A C 1
ATOM 2105 O O . ASP A 1 272 ? -20.813 10.366 27.513 1.00 82.56 272 ASP A O 1
ATOM 2109 N N . GLY A 1 273 ? -20.083 12.110 28.721 1.00 85.69 273 GLY A N 1
ATOM 2110 C CA . GLY A 1 273 ? -19.449 11.292 29.757 1.00 85.69 273 GLY A CA 1
ATOM 2111 C C . GLY A 1 273 ? -20.432 10.744 30.791 1.00 85.69 273 GLY A C 1
ATOM 2112 O O . GLY A 1 273 ? -21.573 11.205 30.912 1.00 85.69 273 GLY A O 1
ATOM 2113 N N . TYR A 1 274 ? -19.959 9.804 31.612 1.00 84.81 274 TYR A N 1
ATOM 2114 C CA . TYR A 1 274 ? -20.766 9.121 32.627 1.00 84.81 274 TYR A CA 1
ATOM 2115 C C . TYR A 1 274 ? -21.491 10.066 33.598 1.00 84.81 274 TYR A C 1
ATOM 2117 O O . TYR A 1 274 ? -22.629 9.790 33.973 1.00 84.81 274 TYR A O 1
ATOM 2125 N N . PHE A 1 275 ? -20.895 11.206 33.972 1.00 88.69 275 PHE A N 1
ATOM 2126 C CA . PHE A 1 275 ? -21.566 12.193 34.832 1.00 88.69 275 PHE A CA 1
ATOM 2127 C C . PHE A 1 275 ? -22.813 12.798 34.183 1.00 88.69 275 PHE A C 1
ATOM 2129 O O . PHE A 1 275 ? -23.801 13.061 34.871 1.00 88.69 275 PHE A O 1
ATOM 2136 N N . ARG A 1 276 ? -22.777 13.017 32.865 1.00 85.94 276 ARG A N 1
ATOM 2137 C CA . ARG A 1 276 ? -23.916 13.549 32.115 1.00 85.94 276 ARG A CA 1
ATOM 2138 C C . ARG A 1 276 ? -24.967 12.469 31.883 1.00 85.94 276 ARG A C 1
ATOM 2140 O O . ARG A 1 276 ? -26.149 12.740 32.065 1.00 85.94 276 ARG A O 1
ATOM 2147 N N . MET A 1 277 ? -24.535 11.243 31.586 1.00 83.56 277 MET A N 1
ATOM 2148 C CA . MET A 1 277 ? -25.425 10.081 31.473 1.00 83.56 277 MET A CA 1
ATOM 2149 C C . MET A 1 277 ? -26.169 9.780 32.785 1.00 83.56 277 MET A C 1
ATOM 2151 O O . MET A 1 277 ? -27.322 9.368 32.750 1.00 83.56 277 MET A O 1
ATOM 2155 N N . ALA A 1 278 ? -25.535 10.010 33.941 1.00 87.75 278 ALA A N 1
ATOM 2156 C CA . ALA A 1 278 ? -26.117 9.776 35.266 1.00 87.75 278 ALA A CA 1
ATOM 2157 C C . ALA A 1 278 ? -26.917 10.971 35.821 1.00 87.75 278 ALA A C 1
ATOM 2159 O O . ALA A 1 278 ? -27.300 10.969 36.997 1.00 87.75 278 ALA A O 1
ATOM 2160 N N . HIS A 1 279 ? -27.142 12.020 35.023 1.00 89.56 279 HIS A N 1
ATOM 2161 C CA . HIS A 1 279 ? -27.816 13.226 35.492 1.00 89.56 279 HIS A CA 1
ATOM 2162 C C . HIS A 1 279 ? -29.222 12.911 36.027 1.00 89.56 279 HIS A C 1
ATOM 2164 O O . HIS A 1 279 ? -30.015 12.230 35.384 1.00 89.56 279 HIS A O 1
ATOM 2170 N N . GLY A 1 280 ? -29.527 13.401 37.233 1.00 87.06 280 GLY A N 1
ATOM 2171 C CA . GLY A 1 280 ? -30.790 13.115 37.923 1.00 87.06 280 GLY A CA 1
ATOM 2172 C C . GLY A 1 280 ? -30.882 11.725 38.572 1.00 87.06 280 GLY A C 1
ATOM 2173 O O . GLY A 1 280 ? -31.858 11.462 39.268 1.00 87.06 280 GLY A O 1
ATOM 2174 N N . GLY A 1 281 ? -29.872 10.865 38.407 1.00 90.12 281 GLY A N 1
ATOM 2175 C CA . GLY A 1 281 ? -29.855 9.491 38.909 1.00 90.12 281 GLY A CA 1
ATOM 2176 C C . GLY A 1 281 ? -28.698 9.184 39.867 1.00 90.12 281 GLY A C 1
ATOM 2177 O O . GLY A 1 281 ? -28.336 10.002 40.725 1.00 90.12 281 GLY A O 1
ATOM 2178 N N . THR A 1 282 ? -28.128 7.985 39.739 1.00 89.00 282 THR A N 1
ATOM 2179 C CA . THR A 1 282 ? -27.020 7.477 40.561 1.00 89.00 282 THR A CA 1
ATOM 2180 C C . THR A 1 282 ? -25.870 7.004 39.677 1.00 89.00 282 THR A C 1
ATOM 2182 O O . THR A 1 282 ? -26.076 6.280 38.707 1.00 89.00 282 THR A O 1
ATOM 2185 N N . LEU A 1 283 ? -24.648 7.383 40.051 1.00 90.38 283 LEU A N 1
ATOM 2186 C CA . LEU A 1 283 ? -23.406 6.898 39.456 1.00 90.38 283 LEU A CA 1
ATOM 2187 C C . LEU A 1 283 ? -22.738 5.937 40.450 1.00 90.38 283 LEU A C 1
ATOM 2189 O O . LEU A 1 283 ? -22.409 6.350 41.562 1.00 90.38 283 LEU A O 1
ATOM 2193 N N . TYR A 1 284 ? -22.577 4.669 40.075 1.00 89.81 284 TYR A N 1
ATOM 2194 C CA . TYR A 1 284 ? -21.946 3.632 40.896 1.00 89.81 284 TYR A CA 1
ATOM 2195 C C . TYR A 1 284 ? -20.578 3.275 40.313 1.00 89.81 284 TYR A C 1
ATOM 2197 O O . TYR A 1 284 ? -20.492 2.828 39.173 1.00 89.81 284 TYR A O 1
ATOM 2205 N N . PHE A 1 285 ? -19.521 3.477 41.098 1.00 88.56 285 PHE A N 1
ATOM 2206 C CA . PHE A 1 285 ? -18.154 3.093 40.751 1.00 88.56 285 PHE A CA 1
ATOM 2207 C C . PHE A 1 285 ? -17.856 1.710 41.335 1.00 88.56 285 PHE A C 1
ATOM 2209 O O . PHE A 1 285 ? -17.894 1.540 42.553 1.00 88.56 285 PHE A O 1
ATOM 2216 N N . ASP A 1 286 ? -17.593 0.740 40.463 1.00 83.62 286 ASP A N 1
ATOM 2217 C CA . ASP A 1 286 ? -17.219 -0.629 40.816 1.00 83.62 286 ASP A CA 1
ATOM 2218 C C . ASP A 1 286 ? -15.699 -0.795 40.656 1.00 83.62 286 ASP A C 1
ATOM 2220 O O . ASP A 1 286 ? -15.147 -0.363 39.645 1.00 83.62 286 ASP A O 1
ATOM 2224 N N . GLU A 1 287 ? -15.041 -1.415 41.641 1.00 70.25 287 GLU A N 1
ATOM 2225 C CA . GLU A 1 287 ? -13.565 -1.549 41.779 1.00 70.25 287 GLU A CA 1
ATOM 2226 C C . GLU A 1 287 ? -12.766 -0.239 41.976 1.00 70.25 287 GLU A C 1
ATOM 2228 O O . GLU A 1 287 ? -11.586 -0.162 41.537 1.00 70.25 287 GLU A O 1
#

Radius of gyration: 37.39 Å; chains: 1; bounding box: 68×44×101 Å

Secondary structure (DSSP, 8-state):
---S-PPEEEEE-S-HHHHHHHHHHHGGGT-EEEEESSHHHHHHHHHHH--SEEEEES--SSS-HHHHHHHHHHSTTTTTS-EEEEEETT-HHHHHHHHHTT--EEEEESPPHHHHHHHHHHHHHHHHHHHHHHHHHHHHHHHHHHHHHHHHHHHHHHHHHHHHHHHHHTT-SGGG----SHHHHHHHHHHHHHHTSTT--------TTS-HHHHHHHHHHHSTTTTS-EEEEEGGGS-S-TTS-HHHHHHHHHHHH-B-TTSSTT--S-B--HHHHTTTSEEEEE-